Protein AF-A0A8J5SFA0-F1 (afdb_monomer_lite)

Foldseek 3Di:
DDPVVCVVVVHPPCPVVVVVVVVVVVVVCCVVVDDDDDDDDDDDDDDDDDDDDDDDPPDDDDDDDDDDDDDDPDDDDDDDDDDDDDDDDDDDDDDDDDDDDDDDDDDDDDDDDPPVVVVVVVVVVVVVVVVVVVVVVVVVVVVVVVVVVVVVVVVVVVVVVVVVVVVVVVVVVVVVVVVVVVVVVVVVVVVVVVVPDDDDD

pLDDT: mean 70.0, std 24.97, range [28.02, 98.62]

Structure (mmCIF, N/CA/C/O backbone):
data_AF-A0A8J5SFA0-F1
#
_entry.id   AF-A0A8J5SFA0-F1
#
loop_
_atom_site.group_PDB
_atom_site.id
_atom_site.type_symbol
_atom_site.label_atom_id
_atom_site.label_alt_id
_atom_site.label_comp_id
_atom_site.label_asym_id
_atom_site.label_entity_id
_atom_site.label_seq_id
_atom_site.pdbx_PDB_ins_code
_atom_site.Cartn_x
_atom_site.Cartn_y
_atom_site.Cartn_z
_atom_site.occupancy
_atom_site.B_iso_or_equiv
_atom_site.auth_seq_id
_atom_site.auth_comp_id
_atom_site.auth_asym_id
_atom_site.auth_atom_id
_atom_site.pdbx_PDB_model_num
ATOM 1 N N . MET A 1 1 ? 9.259 -17.044 -1.990 1.00 58.31 1 MET A N 1
ATOM 2 C CA . MET A 1 1 ? 8.325 -17.936 -2.710 1.00 58.31 1 MET A CA 1
ATOM 3 C C . MET A 1 1 ? 6.905 -17.774 -2.179 1.00 58.31 1 MET A C 1
ATOM 5 O O . MET A 1 1 ? 6.653 -18.088 -1.009 1.00 58.31 1 MET A O 1
ATOM 9 N N . GLY A 1 2 ? 5.998 -17.243 -2.999 1.00 69.31 2 GLY A N 1
ATOM 10 C CA . GLY A 1 2 ? 4.593 -17.010 -2.631 1.00 69.31 2 GLY A CA 1
ATOM 11 C C . GLY A 1 2 ? 3.786 -18.309 -2.492 1.00 69.31 2 GLY A C 1
ATOM 12 O O . GLY A 1 2 ? 4.210 -19.365 -2.952 1.00 69.31 2 GLY A O 1
ATOM 13 N N . ARG A 1 3 ? 2.608 -18.262 -1.851 1.00 69.06 3 ARG A N 1
ATOM 14 C CA . ARG A 1 3 ? 1.729 -19.447 -1.699 1.00 69.06 3 ARG A CA 1
ATOM 15 C C . ARG A 1 3 ? 1.261 -20.022 -3.046 1.00 69.06 3 ARG A C 1
ATOM 17 O O . ARG A 1 3 ? 1.048 -21.224 -3.141 1.00 69.06 3 ARG A O 1
ATOM 24 N N . THR A 1 4 ? 1.103 -19.176 -4.060 1.00 69.12 4 THR A N 1
ATOM 25 C CA . THR A 1 4 ? 0.682 -19.547 -5.422 1.00 69.12 4 THR A CA 1
ATOM 26 C C . THR A 1 4 ? 1.796 -20.264 -6.183 1.00 69.12 4 THR A C 1
ATOM 28 O O . THR A 1 4 ? 1.584 -21.354 -6.697 1.00 69.12 4 THR A O 1
ATOM 31 N N . GLU A 1 5 ? 3.010 -19.725 -6.123 1.00 71.62 5 GLU A N 1
ATOM 32 C CA . GLU A 1 5 ? 4.216 -20.277 -6.753 1.00 71.62 5 GLU A CA 1
ATOM 33 C C . GLU A 1 5 ? 4.587 -21.676 -6.215 1.00 71.62 5 GLU A C 1
ATOM 35 O O . GLU A 1 5 ? 5.026 -22.552 -6.954 1.00 71.62 5 GLU A O 1
ATOM 40 N N . ARG A 1 6 ? 4.333 -21.940 -4.924 1.00 71.69 6 ARG A N 1
ATOM 41 C CA . ARG A 1 6 ? 4.523 -23.277 -4.322 1.00 71.69 6 ARG A CA 1
ATOM 42 C C . ARG A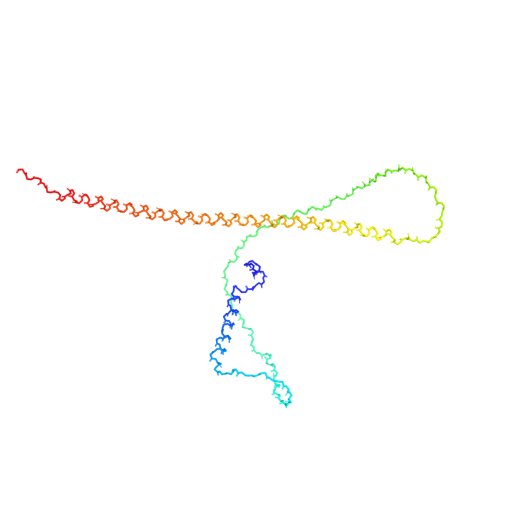 1 6 ? 3.525 -24.310 -4.841 1.00 71.69 6 ARG A C 1
ATOM 44 O O . ARG A 1 6 ? 3.859 -25.489 -4.940 1.00 71.69 6 ARG A O 1
ATOM 51 N N . LYS A 1 7 ? 2.306 -23.869 -5.167 1.00 69.88 7 LYS A N 1
ATOM 52 C CA . LYS A 1 7 ? 1.220 -24.733 -5.641 1.00 69.88 7 LYS A CA 1
ATOM 53 C C . LYS A 1 7 ? 1.458 -25.189 -7.082 1.00 69.88 7 LYS A C 1
ATOM 55 O O . LYS A 1 7 ? 1.179 -26.339 -7.392 1.00 69.88 7 LYS A O 1
ATOM 60 N N . GLU A 1 8 ? 2.052 -24.331 -7.912 1.00 73.25 8 GLU A N 1
ATOM 61 C CA . GLU A 1 8 ? 2.480 -24.658 -9.285 1.00 73.25 8 GLU A CA 1
ATOM 62 C C . GLU A 1 8 ? 3.640 -25.660 -9.332 1.00 73.25 8 GLU A C 1
ATOM 64 O O . GLU A 1 8 ? 3.791 -26.398 -10.299 1.00 73.25 8 GLU A O 1
ATOM 69 N N . ARG A 1 9 ? 4.445 -25.719 -8.267 1.00 75.31 9 ARG A N 1
ATOM 70 C CA . ARG A 1 9 ? 5.548 -26.679 -8.117 1.00 75.31 9 ARG A CA 1
ATOM 71 C C . ARG A 1 9 ? 5.165 -27.926 -7.309 1.00 75.31 9 ARG A C 1
ATOM 73 O O . ARG A 1 9 ? 6.046 -28.719 -6.997 1.00 75.31 9 ARG A O 1
ATOM 80 N N . CYS A 1 10 ? 3.886 -28.088 -6.948 1.00 63.97 10 CYS A N 1
ATOM 81 C CA . CYS A 1 10 ? 3.378 -29.179 -6.102 1.00 63.97 10 CYS A CA 1
ATOM 82 C C . CYS A 1 10 ? 4.167 -29.373 -4.791 1.00 63.97 10 CYS A C 1
ATOM 84 O O . CYS A 1 10 ? 4.265 -30.486 -4.279 1.00 63.97 10 CYS A O 1
ATOM 86 N N . LEU A 1 11 ? 4.741 -28.300 -4.240 1.00 73.12 11 LEU A N 1
ATOM 87 C CA . LEU A 1 11 ? 5.596 -28.397 -3.061 1.00 73.12 11 LEU A CA 1
ATOM 88 C C . LEU A 1 11 ? 4.737 -28.493 -1.789 1.00 73.12 11 LEU A C 1
ATOM 90 O O . LEU A 1 11 ? 3.824 -27.674 -1.610 1.00 73.12 11 LEU A O 1
ATOM 94 N N . PRO A 1 12 ? 5.021 -29.447 -0.883 1.00 71.44 12 PRO A N 1
ATOM 95 C CA . PRO A 1 12 ? 4.296 -29.566 0.373 1.00 71.44 12 PRO A CA 1
ATOM 96 C C . PRO A 1 12 ? 4.444 -28.282 1.196 1.00 71.44 12 PRO A C 1
ATOM 98 O O . PRO A 1 12 ? 5.519 -27.688 1.300 1.00 71.44 12 PRO A O 1
ATOM 101 N N . ALA A 1 13 ? 3.336 -27.836 1.797 1.00 65.88 13 ALA A N 1
ATOM 102 C CA . ALA A 1 13 ? 3.240 -26.542 2.479 1.00 65.88 13 ALA A CA 1
ATOM 103 C C . ALA A 1 13 ? 4.199 -26.384 3.679 1.00 65.88 13 ALA A C 1
ATOM 105 O O . ALA A 1 13 ? 4.382 -25.265 4.162 1.00 65.88 13 ALA A O 1
ATOM 106 N N . ASN A 1 14 ? 4.817 -27.481 4.129 1.00 79.25 14 ASN A N 1
ATOM 107 C CA . ASN A 1 14 ? 5.617 -27.579 5.345 1.00 79.25 14 ASN A CA 1
ATOM 108 C C . ASN A 1 14 ? 7.106 -27.877 5.116 1.00 79.25 14 ASN A C 1
ATOM 110 O O . ASN A 1 14 ? 7.815 -28.036 6.102 1.00 79.25 14 ASN A O 1
ATOM 114 N N . LEU A 1 15 ? 7.609 -27.866 3.875 1.00 81.75 15 LEU A N 1
ATOM 115 C CA . LEU A 1 15 ? 9.007 -28.231 3.591 1.00 81.75 15 LEU A CA 1
ATOM 116 C C . LEU A 1 15 ? 10.023 -27.448 4.444 1.00 81.75 15 LEU A C 1
ATOM 118 O O . LEU A 1 15 ? 10.961 -28.015 4.983 1.00 81.75 15 LEU A O 1
ATOM 122 N N . LEU A 1 16 ? 9.810 -26.141 4.627 1.00 80.56 16 LEU A N 1
ATOM 123 C CA . LEU A 1 16 ? 10.698 -25.312 5.449 1.00 80.56 16 LEU A CA 1
ATOM 124 C C . LEU A 1 16 ? 10.682 -25.726 6.932 1.00 80.56 16 LEU A C 1
ATOM 126 O O . LEU A 1 16 ? 11.718 -25.686 7.585 1.00 80.56 16 LEU A O 1
ATOM 130 N N . ARG A 1 17 ? 9.518 -26.132 7.453 1.00 83.44 17 ARG A N 1
ATOM 131 C CA . ARG A 1 17 ? 9.361 -26.608 8.834 1.00 83.44 17 ARG A CA 1
ATOM 132 C C . ARG A 1 17 ? 10.059 -27.955 9.023 1.00 83.44 17 ARG A C 1
ATOM 134 O O . ARG A 1 17 ? 10.809 -28.104 9.975 1.00 83.44 17 ARG A O 1
ATOM 141 N N . GLU A 1 18 ? 9.864 -28.873 8.081 1.00 86.25 18 GLU A N 1
ATOM 142 C CA . GLU A 1 18 ? 10.485 -30.205 8.083 1.00 86.25 18 GLU A CA 1
ATOM 143 C C . GLU A 1 18 ? 12.018 -30.124 8.004 1.00 86.25 18 GLU A C 1
ATOM 145 O O . GLU A 1 18 ? 12.711 -30.833 8.726 1.00 86.25 18 GLU A O 1
ATOM 150 N N . ILE A 1 19 ? 12.562 -29.209 7.190 1.00 88.81 19 ILE A N 1
ATOM 151 C CA . ILE A 1 19 ? 14.014 -28.981 7.110 1.00 88.81 19 ILE A CA 1
ATOM 152 C C . ILE A 1 19 ? 14.565 -28.470 8.446 1.00 88.81 19 ILE A C 1
ATOM 154 O O . ILE A 1 19 ? 15.602 -28.949 8.900 1.00 88.81 19 ILE A O 1
ATOM 158 N N . TYR A 1 20 ? 13.889 -27.511 9.087 1.00 90.75 20 TYR A N 1
ATOM 159 C CA . TYR A 1 20 ? 14.318 -27.004 10.394 1.00 90.75 20 TYR A CA 1
ATOM 160 C C . TYR A 1 20 ? 14.299 -28.095 11.467 1.00 90.75 20 TYR A C 1
ATOM 162 O O . TYR A 1 20 ? 15.262 -28.198 12.218 1.00 90.75 20 TYR A O 1
ATOM 170 N N . GLU A 1 21 ? 13.251 -28.920 11.492 1.00 93.94 21 GLU A N 1
ATOM 171 C CA . GLU A 1 21 ? 13.089 -30.032 12.434 1.00 93.94 21 GLU A CA 1
ATOM 172 C C . GLU A 1 21 ? 14.184 -31.099 12.253 1.00 93.94 21 GLU A C 1
ATOM 174 O O . GLU A 1 21 ? 14.835 -31.501 13.219 1.00 93.94 21 GLU A O 1
ATOM 179 N N . ALA A 1 22 ? 14.488 -31.468 11.005 1.00 91.25 22 ALA A N 1
ATOM 180 C CA . ALA A 1 22 ? 15.571 -32.398 10.693 1.00 91.25 22 ALA A CA 1
ATOM 181 C C . ALA A 1 22 ? 16.955 -31.838 11.072 1.00 91.25 22 ALA A C 1
ATOM 183 O O . ALA A 1 22 ? 17.799 -32.556 11.611 1.00 91.25 22 ALA A O 1
ATOM 184 N N . MET A 1 23 ? 17.207 -30.548 10.819 1.00 92.62 23 MET A N 1
ATOM 185 C CA . MET A 1 23 ? 18.463 -29.907 11.222 1.00 92.62 23 MET A CA 1
ATOM 186 C C . MET A 1 23 ? 18.597 -29.813 12.745 1.00 92.62 23 MET A C 1
ATOM 188 O O . MET A 1 23 ? 19.689 -30.060 13.260 1.00 92.62 23 MET A O 1
ATOM 192 N N . SER A 1 24 ? 17.517 -29.495 13.472 1.00 90.81 24 SER A N 1
ATOM 193 C CA . SER A 1 24 ? 17.535 -29.495 14.940 1.00 90.81 24 SER A CA 1
ATOM 194 C C . SER A 1 24 ? 17.808 -30.884 15.494 1.00 90.81 24 SER A C 1
ATOM 196 O O . SER A 1 24 ? 18.649 -31.013 16.374 1.00 90.81 24 SER A O 1
ATOM 198 N N . GLU A 1 25 ? 17.213 -31.930 14.917 1.00 92.38 25 GLU A N 1
ATOM 199 C CA . GLU A 1 25 ? 17.453 -33.305 15.354 1.00 92.38 25 GLU A CA 1
ATOM 200 C C . GLU A 1 25 ? 18.923 -33.716 15.165 1.00 92.38 25 GLU A C 1
ATOM 202 O O . GLU A 1 25 ? 19.505 -34.369 16.028 1.00 92.38 25 GLU A O 1
ATOM 207 N N . VAL A 1 26 ? 19.573 -33.304 14.069 1.00 91.00 26 VAL A N 1
ATOM 208 C CA . VAL A 1 26 ? 21.007 -33.568 13.839 1.00 91.00 26 VAL A CA 1
ATOM 209 C C . VAL A 1 26 ? 21.884 -32.828 14.849 1.00 91.00 26 VAL A C 1
ATOM 211 O O . VAL A 1 26 ? 22.858 -33.398 15.349 1.00 91.00 26 VAL A O 1
ATOM 214 N N . VAL A 1 27 ? 21.561 -31.571 15.153 1.00 91.50 27 VAL A N 1
ATOM 215 C CA . VAL A 1 27 ? 22.293 -30.764 16.139 1.00 91.50 27 VAL A CA 1
ATOM 216 C C . VAL A 1 27 ? 22.109 -31.332 17.545 1.00 91.50 27 VAL A C 1
ATOM 218 O O . VAL A 1 27 ? 23.095 -31.534 18.249 1.00 91.50 27 VAL A O 1
ATOM 221 N N . GLU A 1 28 ? 20.883 -31.673 17.930 1.00 88.19 28 GLU A N 1
ATOM 222 C CA . GLU A 1 28 ? 20.568 -32.299 19.216 1.00 88.19 28 GLU A CA 1
ATOM 223 C C . GLU A 1 28 ? 21.218 -33.674 19.337 1.00 88.19 28 GLU A C 1
ATOM 225 O O . GLU A 1 28 ? 21.843 -33.967 20.351 1.00 88.19 28 GLU A O 1
ATOM 230 N N . ARG A 1 29 ? 21.204 -34.491 18.279 1.00 85.38 29 ARG A N 1
ATOM 231 C CA . ARG A 1 29 ? 21.916 -35.774 18.244 1.00 85.38 29 ARG A CA 1
ATOM 232 C C . ARG A 1 29 ? 23.424 -35.584 18.393 1.00 85.38 29 ARG A C 1
ATOM 234 O O . ARG A 1 29 ? 24.048 -36.364 19.103 1.00 85.38 29 ARG A O 1
ATOM 241 N N . ARG A 1 30 ? 24.024 -34.549 17.791 1.00 78.12 30 ARG A N 1
ATOM 242 C CA . ARG A 1 30 ? 25.449 -34.215 17.993 1.00 78.12 30 ARG A CA 1
ATOM 243 C C . ARG A 1 30 ? 25.743 -33.748 19.418 1.00 78.12 30 ARG A C 1
ATOM 245 O O . ARG A 1 30 ? 26.784 -34.109 19.955 1.00 78.12 30 ARG A O 1
ATOM 252 N N . MET A 1 31 ? 24.849 -32.968 20.022 1.00 68.94 31 MET A N 1
ATOM 253 C CA . MET A 1 31 ? 25.018 -32.439 21.381 1.00 68.94 31 MET A CA 1
ATOM 254 C C . MET A 1 31 ? 24.752 -33.501 22.458 1.00 68.94 31 MET A C 1
ATOM 256 O O . MET A 1 31 ? 25.457 -33.539 23.462 1.00 68.94 31 MET A O 1
ATOM 260 N N . SER A 1 32 ? 23.797 -34.406 22.239 1.00 66.31 32 SER A N 1
ATOM 261 C CA . SER A 1 32 ? 23.492 -35.525 23.138 1.00 66.31 32 SER A CA 1
ATOM 262 C C . SER A 1 32 ? 24.415 -36.734 22.943 1.00 66.31 32 SER A C 1
ATOM 264 O O . SER A 1 32 ? 24.587 -37.505 23.881 1.00 66.31 32 SER A O 1
ATOM 266 N N . SER A 1 33 ? 25.037 -36.906 21.769 1.00 61.22 33 SER A N 1
ATOM 267 C CA . SER A 1 33 ? 25.963 -38.016 21.469 1.00 61.22 33 SER A CA 1
ATOM 268 C C . SER A 1 33 ? 27.451 -37.636 21.566 1.00 61.22 33 SER A C 1
ATOM 270 O O . SER A 1 33 ? 28.302 -38.440 21.188 1.00 61.22 33 SER A O 1
ATOM 272 N N . GLY A 1 34 ? 27.788 -36.428 22.027 1.00 51.31 34 GLY A N 1
ATOM 273 C CA . GLY A 1 34 ? 29.124 -35.846 21.862 1.00 51.31 34 GLY A CA 1
ATOM 274 C C . GLY A 1 34 ? 29.725 -35.255 23.130 1.00 51.31 34 GLY A C 1
ATOM 275 O O . GLY A 1 34 ? 30.171 -34.111 23.126 1.00 51.31 34 GLY A O 1
ATOM 276 N N . GLY A 1 35 ? 29.772 -36.029 24.213 1.00 51.59 35 GLY A N 1
ATOM 277 C CA . GLY A 1 35 ? 30.758 -35.787 25.260 1.00 51.59 35 GLY A CA 1
ATOM 278 C C . GLY A 1 35 ? 32.149 -36.193 24.764 1.00 51.59 35 GLY A C 1
ATOM 279 O O . GLY A 1 35 ? 32.453 -37.380 24.731 1.00 51.59 35 GLY A O 1
ATOM 280 N N . GLY A 1 36 ? 32.989 -35.212 24.420 1.00 43.78 36 GLY A N 1
ATOM 281 C CA . GLY A 1 36 ? 34.447 -35.376 24.367 1.00 43.78 36 GLY A CA 1
ATOM 282 C C . GLY A 1 36 ? 35.123 -34.973 23.055 1.00 43.78 36 GLY A C 1
ATOM 283 O O . GLY A 1 36 ? 34.903 -35.590 22.019 1.00 43.78 36 GLY A O 1
ATOM 284 N N . GLY A 1 37 ? 36.034 -33.999 23.149 1.00 38.25 37 GLY A N 1
ATOM 285 C CA . GLY A 1 37 ? 37.181 -33.900 22.242 1.00 38.25 37 GLY A CA 1
ATOM 286 C C . GLY A 1 37 ? 37.328 -32.587 21.481 1.00 38.25 37 GLY A C 1
ATOM 287 O O . GLY A 1 37 ? 37.069 -32.526 20.286 1.00 38.25 37 GLY A O 1
ATOM 288 N N . ALA A 1 38 ? 37.831 -31.552 22.158 1.00 46.88 38 ALA A N 1
ATOM 289 C CA . ALA A 1 38 ? 38.762 -30.629 21.512 1.00 46.88 38 ALA A CA 1
ATOM 290 C C . ALA A 1 38 ? 40.079 -31.376 21.202 1.00 46.88 38 ALA A C 1
ATOM 292 O O . ALA A 1 38 ? 40.375 -32.332 21.912 1.00 46.88 38 ALA A O 1
ATOM 293 N N . VAL A 1 39 ? 40.861 -30.860 20.238 1.00 41.50 39 VAL A N 1
ATOM 294 C CA . VAL A 1 39 ? 42.130 -31.350 19.627 1.00 41.50 39 VAL A CA 1
ATOM 295 C C . VAL A 1 39 ? 41.915 -32.215 18.366 1.00 41.50 39 VAL A C 1
ATOM 297 O O . VAL A 1 39 ? 41.054 -33.076 18.372 1.00 41.50 39 VAL A O 1
ATOM 300 N N . PHE A 1 40 ? 42.596 -32.067 17.222 1.00 32.19 40 PHE A N 1
ATOM 301 C CA . PHE A 1 40 ? 43.905 -31.487 16.908 1.00 32.19 40 PHE A CA 1
ATOM 302 C C . PHE A 1 40 ? 44.006 -31.253 15.375 1.00 32.19 40 PHE A C 1
ATOM 304 O O . PHE A 1 40 ? 43.422 -31.995 14.587 1.00 32.19 40 PHE A O 1
ATOM 311 N N . PHE A 1 41 ? 44.751 -30.227 14.964 1.00 40.59 41 PHE A N 1
ATOM 312 C CA . PHE A 1 41 ? 45.301 -30.042 13.613 1.00 40.59 41 PHE A CA 1
ATOM 313 C C . PHE A 1 41 ? 46.471 -31.029 13.450 1.00 40.59 41 PHE A C 1
ATOM 315 O O . PHE A 1 41 ? 47.374 -30.916 14.262 1.00 40.59 41 PHE A O 1
ATOM 322 N N . GLU A 1 42 ? 46.520 -31.923 12.452 1.00 28.02 42 GLU A N 1
ATOM 323 C CA . GLU A 1 42 ? 47.785 -32.310 11.783 1.00 28.02 42 GLU A CA 1
ATOM 324 C C . GLU A 1 42 ? 47.569 -33.204 10.550 1.00 28.02 42 GLU A C 1
ATOM 326 O O . GLU A 1 42 ? 46.575 -33.918 10.430 1.00 28.02 42 GLU A O 1
ATOM 331 N N . ALA A 1 43 ? 48.513 -33.110 9.617 1.00 40.94 43 ALA A N 1
ATOM 332 C CA . ALA A 1 43 ? 48.533 -33.723 8.299 1.00 40.94 43 ALA A CA 1
ATOM 333 C C . ALA A 1 43 ? 49.257 -35.090 8.256 1.00 40.94 43 ALA A C 1
ATOM 335 O O . ALA A 1 43 ? 50.041 -35.422 9.137 1.00 40.94 43 ALA A O 1
ATOM 336 N N . SER A 1 44 ? 49.071 -35.772 7.116 1.00 40.97 44 SER A N 1
ATOM 337 C CA . SER A 1 44 ? 49.953 -36.771 6.473 1.00 40.97 44 SER A CA 1
ATOM 338 C C . SER A 1 44 ? 49.760 -38.280 6.737 1.00 40.97 44 SER A C 1
ATOM 340 O O . SER A 1 44 ? 50.106 -38.828 7.773 1.00 40.97 44 SER A O 1
ATOM 342 N N . SER A 1 45 ? 49.316 -38.937 5.652 1.00 42.50 45 SER A N 1
ATOM 343 C CA . SER A 1 45 ? 49.758 -40.217 5.056 1.00 42.50 45 SER A CA 1
ATOM 344 C C . SER A 1 45 ? 49.898 -41.491 5.906 1.00 42.50 45 SER A C 1
ATOM 346 O O . SER A 1 45 ? 50.881 -41.662 6.620 1.00 42.50 45 SER A O 1
ATOM 348 N N . SER A 1 46 ? 49.080 -42.505 5.602 1.00 38.66 46 SER A N 1
ATOM 349 C CA . SER A 1 46 ? 49.471 -43.740 4.875 1.00 38.66 46 SER A CA 1
ATOM 350 C C . SER A 1 46 ? 48.353 -44.784 4.969 1.00 38.66 46 SER A C 1
ATOM 352 O O . SER A 1 46 ? 47.605 -44.811 5.939 1.00 38.66 46 SER A O 1
ATOM 354 N N . GLY A 1 47 ? 48.191 -45.572 3.904 1.00 38.72 47 GLY A N 1
ATOM 355 C CA . GLY A 1 47 ? 46.987 -46.360 3.630 1.00 38.72 47 GLY A CA 1
ATOM 356 C C . GLY A 1 47 ? 46.781 -47.610 4.482 1.00 38.72 47 GLY A C 1
ATOM 357 O O . GLY A 1 47 ? 47.623 -47.970 5.293 1.00 38.72 47 GLY A O 1
ATOM 358 N N . LEU A 1 48 ? 45.652 -48.279 4.236 1.00 35.06 48 LEU A N 1
ATOM 359 C CA . LEU A 1 48 ? 45.542 -49.697 3.885 1.00 35.06 48 LEU A CA 1
ATOM 360 C C . LEU A 1 48 ? 44.068 -50.026 3.578 1.00 35.06 48 LEU A C 1
ATOM 362 O O . LEU A 1 48 ? 43.151 -49.457 4.156 1.00 35.06 48 LEU A O 1
ATOM 366 N N . ALA A 1 49 ? 43.932 -50.901 2.587 1.00 39.19 49 ALA A N 1
ATOM 367 C CA . ALA A 1 49 ? 42.818 -51.727 2.137 1.00 39.19 49 ALA A CA 1
ATOM 368 C C . ALA A 1 49 ? 41.492 -51.813 2.934 1.00 39.19 49 ALA A C 1
ATOM 370 O O . ALA A 1 49 ? 41.463 -51.830 4.158 1.00 39.19 49 ALA A O 1
ATOM 371 N N . ASP A 1 50 ? 40.455 -52.113 2.138 1.00 35.69 50 ASP A N 1
ATOM 372 C CA . ASP A 1 50 ? 39.426 -53.149 2.369 1.00 35.69 50 ASP A CA 1
ATOM 373 C C . ASP A 1 50 ? 37.971 -52.660 2.593 1.00 35.69 50 ASP A C 1
ATOM 375 O O . ASP A 1 50 ? 37.609 -52.219 3.674 1.00 35.69 50 ASP A O 1
ATOM 379 N N . VAL A 1 51 ? 37.180 -52.706 1.496 1.00 46.06 51 VAL A N 1
ATOM 380 C CA . VAL A 1 51 ? 35.874 -53.412 1.302 1.00 46.06 51 VAL A CA 1
ATOM 381 C C . VAL A 1 51 ? 34.750 -53.157 2.356 1.00 46.06 51 VAL A C 1
ATOM 383 O O . VAL A 1 51 ? 35.024 -53.190 3.547 1.00 46.06 51 VAL A O 1
ATOM 386 N N . PRO A 1 52 ? 33.449 -52.967 1.982 1.00 51.69 52 PRO A N 1
ATOM 387 C CA . PRO A 1 52 ? 32.757 -53.821 1.020 1.00 51.69 52 PRO A CA 1
ATOM 388 C C . PRO A 1 52 ? 31.836 -53.196 -0.033 1.00 51.69 52 PRO A C 1
ATOM 390 O O . PRO A 1 52 ? 31.009 -52.317 0.182 1.00 51.69 52 PRO A O 1
ATOM 393 N N . MET A 1 53 ? 31.924 -53.873 -1.172 1.00 51.69 53 MET A N 1
ATOM 394 C CA . MET A 1 53 ? 30.867 -54.262 -2.090 1.00 51.69 53 MET A CA 1
ATOM 395 C C . MET A 1 53 ? 29.618 -54.782 -1.347 1.00 51.69 53 MET A C 1
ATOM 397 O O . MET A 1 53 ? 29.658 -55.856 -0.754 1.00 51.69 53 MET A O 1
ATOM 401 N N . GLN A 1 54 ? 28.477 -54.102 -1.458 1.00 48.31 54 GLN A N 1
ATOM 402 C CA . GLN A 1 54 ? 27.234 -54.836 -1.678 1.00 48.31 54 GLN A CA 1
ATOM 403 C C . GLN A 1 54 ? 26.200 -54.006 -2.430 1.00 48.31 54 GLN A C 1
ATOM 405 O O . GLN A 1 54 ? 25.929 -52.847 -2.130 1.00 48.31 54 GLN A O 1
ATOM 410 N N . ALA A 1 55 ? 25.698 -54.650 -3.475 1.00 41.84 55 ALA A N 1
ATOM 411 C CA . ALA A 1 55 ? 24.824 -54.121 -4.489 1.00 41.84 55 ALA A CA 1
ATOM 412 C C . ALA A 1 55 ? 23.384 -53.932 -3.993 1.00 41.84 55 ALA A C 1
ATOM 414 O O . ALA A 1 55 ? 22.928 -54.543 -3.031 1.00 41.84 55 ALA A O 1
ATOM 415 N N . SER A 1 56 ? 22.681 -53.087 -4.741 1.00 48.25 56 SER A N 1
ATOM 416 C CA . SER A 1 56 ? 21.245 -52.827 -4.686 1.00 48.25 56 SER A CA 1
ATOM 417 C C . SER A 1 56 ? 20.373 -54.078 -4.524 1.00 48.25 56 SER A C 1
ATOM 419 O O . SER A 1 56 ? 20.487 -54.998 -5.334 1.00 48.25 56 SER A O 1
ATOM 421 N N . PRO A 1 57 ? 19.355 -54.033 -3.648 1.00 47.34 57 PRO A N 1
ATOM 422 C CA . PRO A 1 57 ? 18.101 -54.729 -3.860 1.00 47.34 57 PRO A CA 1
ATOM 423 C C . PRO A 1 57 ? 17.130 -53.764 -4.553 1.00 47.34 57 PRO A C 1
ATOM 425 O O . PRO A 1 57 ? 16.240 -53.175 -3.942 1.00 47.34 57 PRO A O 1
ATOM 428 N N . LEU A 1 58 ? 17.306 -53.580 -5.861 1.00 47.41 58 LEU A N 1
ATOM 429 C CA . LEU A 1 58 ? 16.172 -53.210 -6.699 1.00 47.41 58 LEU A CA 1
ATOM 430 C C . LEU A 1 58 ? 15.306 -54.475 -6.775 1.00 47.41 58 LEU A C 1
ATOM 432 O O . LEU A 1 58 ? 15.832 -55.537 -7.10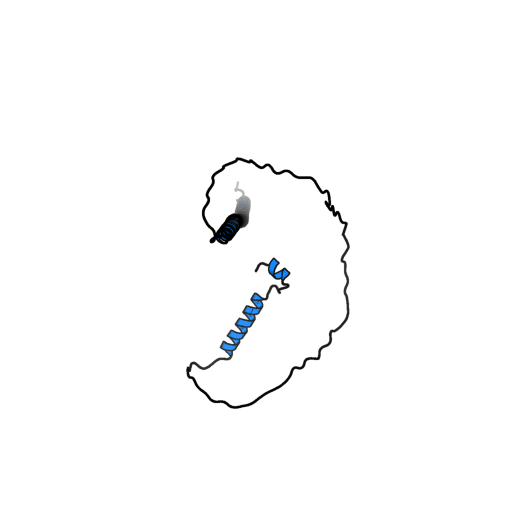2 1.00 47.41 58 LEU A O 1
ATOM 436 N N . SER A 1 59 ? 14.006 -54.341 -6.501 1.00 48.81 59 SER A N 1
ATOM 437 C CA . SER A 1 59 ? 12.949 -55.374 -6.557 1.00 48.81 59 SER A CA 1
ATOM 438 C C . SER A 1 59 ? 12.545 -55.945 -5.199 1.00 48.81 59 SER A C 1
ATOM 440 O O . SER A 1 59 ? 13.074 -56.960 -4.761 1.00 48.81 59 SER A O 1
ATOM 442 N N . GLN A 1 60 ? 11.543 -55.322 -4.573 1.00 49.69 60 GLN A N 1
ATOM 443 C CA . GLN A 1 60 ? 10.326 -55.993 -4.089 1.00 49.69 60 GLN A CA 1
ATOM 444 C C . GLN A 1 60 ? 9.507 -55.014 -3.245 1.00 49.69 60 GLN A C 1
ATOM 446 O O . GLN A 1 60 ? 9.813 -54.799 -2.082 1.00 49.69 60 GLN A O 1
ATOM 451 N N . LEU A 1 61 ? 8.473 -54.424 -3.847 1.00 37.69 61 LEU A N 1
ATOM 452 C CA . LEU A 1 61 ? 7.132 -54.302 -3.263 1.00 37.69 61 LEU A CA 1
ATOM 453 C C . LEU A 1 61 ? 6.181 -53.810 -4.366 1.00 37.69 61 LEU A C 1
ATOM 455 O O . LEU A 1 61 ? 6.321 -52.718 -4.912 1.00 37.69 61 LEU A O 1
ATOM 459 N N . GLN A 1 62 ? 5.269 -54.704 -4.744 1.00 36.53 62 GLN A N 1
ATOM 460 C CA . GLN A 1 62 ? 4.244 -54.545 -5.774 1.00 36.53 62 GLN A CA 1
ATOM 461 C C . GLN A 1 62 ? 3.280 -53.373 -5.493 1.00 36.53 62 GLN A C 1
ATOM 463 O O . GLN A 1 62 ? 2.981 -53.092 -4.331 1.00 36.53 62 GLN A O 1
ATOM 468 N N . PRO A 1 63 ? 2.691 -52.760 -6.539 1.00 42.16 63 PRO A N 1
ATOM 469 C CA . PRO A 1 63 ? 1.548 -51.865 -6.393 1.00 42.16 63 PRO A CA 1
ATOM 470 C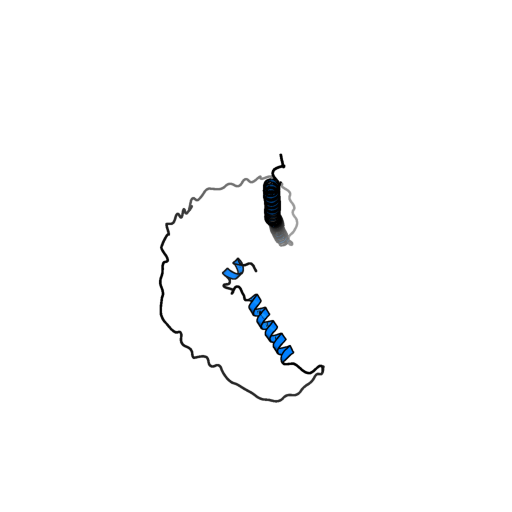 C . PRO A 1 63 ? 0.295 -52.664 -6.000 1.00 42.16 63 PRO A C 1
ATOM 472 O O . PRO A 1 63 ? -0.085 -53.618 -6.679 1.00 42.16 63 PRO A O 1
ATOM 475 N N . ARG A 1 64 ? -0.361 -52.269 -4.903 1.00 40.81 64 ARG A N 1
ATOM 476 C CA . ARG A 1 64 ? -1.671 -52.800 -4.500 1.00 40.81 64 ARG A CA 1
ATOM 477 C C . ARG A 1 64 ? -2.780 -52.133 -5.338 1.00 40.81 64 ARG A C 1
ATOM 479 O O . ARG A 1 64 ? -2.869 -50.907 -5.301 1.00 40.81 64 ARG A O 1
ATOM 486 N N . PRO A 1 65 ? -3.621 -52.890 -6.067 1.00 42.62 65 PRO A N 1
ATOM 487 C CA . PRO A 1 65 ? -4.768 -52.348 -6.800 1.00 42.62 65 PRO A CA 1
ATOM 488 C C . PRO A 1 65 ? -6.055 -52.303 -5.948 1.00 42.62 65 PRO A C 1
ATOM 490 O O . PRO A 1 65 ? -6.199 -53.132 -5.049 1.00 42.62 65 PRO A O 1
ATOM 493 N N . LEU A 1 66 ? -6.995 -51.422 -6.352 1.00 38.12 66 LEU A N 1
ATOM 494 C CA . LEU A 1 66 ? -8.453 -51.427 -6.067 1.00 38.12 66 LEU A CA 1
ATOM 495 C C . LEU A 1 66 ? -8.855 -50.951 -4.639 1.00 38.12 66 LEU A C 1
ATOM 497 O O . LEU A 1 66 ? -8.298 -51.420 -3.657 1.00 38.12 66 LEU A O 1
ATOM 501 N N . GLU A 1 67 ? -9.758 -49.983 -4.410 1.00 43.56 67 GLU A N 1
ATOM 502 C CA . GLU A 1 67 ? -11.061 -49.703 -5.047 1.00 43.56 67 GLU A CA 1
ATOM 503 C C . GLU A 1 67 ? -11.615 -48.282 -4.730 1.00 43.56 67 GLU A C 1
ATOM 505 O O . GLU A 1 67 ? -11.036 -47.563 -3.910 1.00 43.56 67 GLU A O 1
ATOM 510 N N . PRO A 1 68 ? -12.692 -47.860 -5.430 1.00 49.66 68 PRO A N 1
ATOM 511 C CA . PRO A 1 68 ? -13.149 -46.485 -5.594 1.00 49.66 68 PRO A CA 1
ATOM 512 C C . PRO A 1 68 ? -14.221 -46.096 -4.569 1.00 49.66 68 PRO A C 1
ATOM 514 O O . PRO A 1 68 ? -15.031 -46.919 -4.165 1.00 49.66 68 PRO A O 1
ATOM 517 N N . GLU A 1 69 ? -14.305 -44.810 -4.237 1.00 36.22 69 GLU A N 1
ATOM 518 C CA . GLU A 1 69 ? -15.547 -44.238 -3.716 1.00 36.22 69 GLU A CA 1
ATOM 519 C C . GLU A 1 69 ? -15.856 -42.967 -4.497 1.00 36.22 69 GLU A C 1
ATOM 521 O O . GLU A 1 69 ? -15.123 -41.973 -4.499 1.00 36.22 69 GLU A O 1
ATOM 526 N N . ALA A 1 70 ? -16.933 -43.086 -5.259 1.00 42.12 70 ALA A N 1
ATOM 527 C CA . ALA A 1 70 ? -17.516 -42.056 -6.077 1.00 42.12 70 ALA A CA 1
ATOM 528 C C . ALA A 1 70 ? -18.378 -41.153 -5.200 1.00 42.12 70 ALA A C 1
ATOM 530 O O . ALA A 1 70 ? -19.267 -41.641 -4.515 1.00 42.12 70 ALA A O 1
ATOM 531 N N . THR A 1 71 ? -18.242 -39.833 -5.330 1.00 35.88 71 THR A N 1
ATOM 532 C CA . THR A 1 71 ? -19.444 -38.992 -5.410 1.00 35.88 71 THR A CA 1
ATOM 533 C C . THR A 1 71 ? -19.154 -37.628 -6.039 1.00 35.88 71 THR A C 1
ATOM 535 O O . THR A 1 71 ? -18.484 -36.770 -5.477 1.00 35.88 71 THR A O 1
ATOM 538 N N . ASN A 1 72 ? -19.765 -37.446 -7.211 1.00 34.69 72 ASN A N 1
ATOM 539 C CA . ASN A 1 72 ? -20.314 -36.200 -7.743 1.00 34.69 72 ASN A CA 1
ATOM 540 C C . ASN A 1 72 ? -19.363 -35.073 -8.166 1.00 34.69 72 ASN A C 1
ATOM 542 O O . ASN A 1 72 ? -19.315 -33.995 -7.578 1.00 34.69 72 ASN A O 1
ATOM 546 N N . CYS A 1 73 ? -18.790 -35.251 -9.358 1.00 29.73 73 CYS A N 1
ATOM 547 C CA . CYS A 1 73 ? -18.638 -34.150 -10.306 1.00 29.73 73 CYS A CA 1
ATOM 548 C C . CYS A 1 73 ? -19.927 -34.016 -11.139 1.00 29.73 73 CYS A C 1
ATOM 550 O O . CYS A 1 73 ? -20.076 -34.688 -12.157 1.00 29.73 73 CYS A O 1
ATOM 552 N N . SER A 1 74 ? -20.852 -33.139 -10.733 1.00 33.66 74 SER A N 1
ATOM 553 C CA . SER A 1 74 ? -21.934 -32.691 -11.623 1.00 33.66 74 SER A CA 1
ATOM 554 C C . SER A 1 74 ? -21.477 -31.500 -12.462 1.00 33.66 74 SER A C 1
ATOM 556 O O . SER A 1 74 ? -21.326 -30.384 -11.975 1.00 33.66 74 SER A O 1
ATOM 558 N N . SER A 1 75 ? -21.219 -31.816 -13.730 1.00 41.09 75 SER A N 1
ATOM 559 C CA . SER A 1 75 ? -21.603 -31.107 -14.959 1.00 41.09 75 SER A CA 1
ATOM 560 C C . SER A 1 75 ? -22.020 -29.629 -14.887 1.00 41.09 75 SER A C 1
ATOM 562 O O . SER A 1 75 ? -23.019 -29.275 -14.264 1.00 41.09 75 SER A O 1
ATOM 564 N N . GLY A 1 76 ? -21.370 -28.811 -15.719 1.00 30.77 76 GLY A N 1
ATOM 565 C CA . GLY A 1 76 ? -21.872 -27.489 -16.097 1.00 30.77 76 GLY A CA 1
ATOM 566 C C . GLY A 1 76 ? -20.958 -26.735 -17.060 1.00 30.77 76 GLY A C 1
ATOM 567 O O . GLY A 1 76 ? -20.490 -25.651 -16.735 1.00 30.77 76 GLY A O 1
ATOM 568 N N . SER A 1 77 ? -20.677 -27.309 -18.233 1.00 40.12 77 SER A N 1
ATOM 569 C CA . SER A 1 77 ? -20.149 -26.556 -19.379 1.00 40.12 77 SER A CA 1
ATOM 570 C C . SER A 1 77 ? -21.329 -26.001 -20.183 1.00 40.12 77 SER A C 1
ATOM 572 O O . SER A 1 77 ? -22.309 -26.725 -20.370 1.00 40.12 77 SER A O 1
ATOM 574 N N . PRO A 1 78 ? -21.232 -24.762 -20.692 1.00 52.31 78 PRO A N 1
ATOM 575 C CA . PRO A 1 78 ? -21.479 -24.618 -22.119 1.00 52.31 78 PRO A CA 1
ATOM 576 C C . PRO A 1 78 ? -20.430 -23.752 -22.837 1.00 52.31 78 PRO A C 1
ATOM 578 O O . PRO A 1 78 ? -20.085 -22.642 -22.445 1.00 52.31 78 PRO A O 1
ATOM 581 N N . GLU A 1 79 ? -19.951 -24.328 -23.937 1.00 35.34 79 GLU A N 1
ATOM 582 C CA . GLU A 1 79 ? -19.872 -23.724 -25.269 1.00 35.34 79 GLU A CA 1
ATOM 583 C C . GLU A 1 79 ? -19.154 -22.377 -25.474 1.00 35.34 79 GLU A C 1
ATOM 585 O O . GLU A 1 79 ? -19.695 -21.281 -25.383 1.00 35.34 79 GLU A O 1
ATOM 590 N N . ARG A 1 80 ? -17.931 -22.515 -25.997 1.00 42.25 80 ARG A N 1
ATOM 591 C CA . ARG A 1 80 ? -17.541 -22.069 -27.350 1.00 42.25 80 ARG A CA 1
ATOM 592 C C . ARG A 1 80 ? -18.306 -20.850 -27.901 1.00 42.25 80 ARG A C 1
ATOM 594 O O . ARG A 1 80 ? -19.299 -20.991 -28.606 1.00 42.25 80 ARG A O 1
ATOM 601 N N . LYS A 1 81 ? -17.658 -19.686 -27.853 1.00 42.75 81 LYS A N 1
ATOM 602 C CA . LYS A 1 81 ? -17.678 -18.734 -28.976 1.00 42.75 81 LYS A CA 1
ATOM 603 C C . LYS A 1 81 ? -16.262 -18.278 -29.302 1.00 42.75 81 LYS A C 1
ATOM 605 O O . LYS A 1 81 ? -15.774 -17.245 -28.864 1.00 42.75 81 LYS A O 1
ATOM 610 N N . ARG A 1 82 ? -15.607 -19.092 -30.132 1.00 44.59 82 ARG A N 1
ATOM 611 C CA . ARG A 1 82 ? -14.522 -18.642 -31.004 1.00 44.59 82 ARG A CA 1
ATOM 612 C C . ARG A 1 82 ? -15.147 -17.692 -32.026 1.00 44.59 82 ARG A C 1
ATOM 614 O O . ARG A 1 82 ? -15.959 -18.135 -32.833 1.00 44.59 82 ARG A O 1
ATOM 621 N N . ARG A 1 83 ? -14.736 -16.428 -32.049 1.00 39.81 83 ARG A N 1
ATOM 622 C CA . ARG A 1 83 ? -14.701 -15.666 -33.300 1.00 39.81 83 ARG A CA 1
ATOM 623 C C . ARG A 1 83 ? -13.239 -15.501 -33.680 1.00 39.81 83 ARG A C 1
ATOM 625 O O . ARG A 1 83 ? -12.503 -14.744 -33.066 1.00 39.81 83 ARG A O 1
ATOM 632 N N . ARG A 1 84 ? -12.831 -16.308 -34.661 1.00 39.41 84 ARG A N 1
ATOM 633 C CA . ARG A 1 84 ? -11.660 -16.052 -35.496 1.00 39.41 84 ARG A CA 1
ATOM 634 C C . ARG A 1 84 ? -11.957 -14.772 -36.284 1.00 39.41 84 ARG A C 1
ATOM 636 O O . ARG A 1 84 ? -12.992 -14.721 -36.942 1.00 39.41 84 ARG A O 1
ATOM 643 N N . SER A 1 85 ? -11.072 -13.785 -36.242 1.00 32.97 85 SER A N 1
ATOM 644 C CA . SER A 1 85 ? -10.958 -12.774 -37.294 1.00 32.97 85 SER A CA 1
ATOM 645 C C . SER A 1 85 ? -9.796 -13.197 -38.187 1.00 32.97 85 SER A C 1
ATOM 647 O O . SER A 1 85 ? -8.643 -13.182 -37.763 1.00 32.97 85 SER A O 1
ATOM 649 N N . SER A 1 86 ? -10.126 -13.668 -39.384 1.00 37.16 86 SER A N 1
ATOM 650 C CA . SER A 1 86 ? -9.191 -14.093 -40.418 1.00 37.16 86 SER A CA 1
ATOM 651 C C . SER A 1 86 ? -9.618 -13.435 -41.725 1.00 37.16 86 SER A C 1
ATOM 653 O O . SER A 1 86 ? -10.781 -13.578 -42.085 1.00 37.16 86 SER A O 1
ATOM 655 N N . LEU A 1 87 ? -8.628 -12.838 -42.400 1.00 45.03 87 LEU A N 1
ATOM 656 C CA . LEU A 1 87 ? -8.535 -12.495 -43.829 1.00 45.03 87 LEU A CA 1
ATOM 657 C C . LEU A 1 87 ? -9.351 -11.306 -44.364 1.00 45.03 87 LEU A C 1
ATOM 659 O O . LEU A 1 87 ? -10.565 -11.378 -44.465 1.00 45.03 87 LEU A O 1
ATOM 663 N N . ASP A 1 88 ? -8.624 -10.239 -44.718 1.00 34.12 88 ASP A N 1
ATOM 664 C CA . ASP A 1 88 ? -8.441 -9.683 -46.082 1.00 34.12 88 ASP A CA 1
ATOM 665 C C . ASP A 1 88 ? -7.343 -8.598 -45.952 1.00 34.12 88 ASP A C 1
ATOM 667 O O . ASP A 1 88 ? -7.466 -7.704 -45.123 1.00 34.12 88 ASP A O 1
ATOM 671 N N . ASN A 1 89 ? -6.105 -8.708 -46.444 1.00 39.12 89 ASN A N 1
ATOM 672 C CA . ASN A 1 89 ? -5.519 -8.943 -47.769 1.00 39.12 89 ASN A CA 1
ATOM 673 C C . ASN A 1 89 ? -5.656 -7.769 -48.775 1.00 39.12 89 ASN A C 1
ATOM 675 O O . ASN A 1 89 ? -6.701 -7.568 -49.376 1.00 39.12 89 ASN A O 1
ATOM 679 N N . GLN A 1 90 ? -4.503 -7.112 -48.996 1.00 37.56 90 GLN A N 1
ATOM 680 C CA . GLN A 1 90 ? -4.023 -6.368 -50.180 1.00 37.56 90 GLN A CA 1
ATOM 681 C C . GLN A 1 90 ? -4.542 -4.956 -50.522 1.00 37.56 90 GLN A C 1
ATOM 683 O O . GLN A 1 90 ? -5.667 -4.781 -50.967 1.00 37.56 90 GLN A O 1
ATOM 688 N N . ALA A 1 91 ? -3.614 -3.986 -50.496 1.00 32.47 91 ALA A N 1
ATOM 689 C CA . ALA A 1 91 ? -3.267 -3.074 -51.605 1.00 32.47 91 ALA A CA 1
ATOM 690 C C . ALA A 1 91 ? -2.054 -2.226 -51.158 1.00 32.47 91 ALA A C 1
ATOM 692 O O . ALA A 1 91 ? -2.074 -1.647 -50.079 1.00 32.47 91 ALA A O 1
ATOM 693 N N . GLY A 1 92 ? -0.907 -2.292 -51.844 1.00 33.41 92 GLY A N 1
ATOM 694 C CA . GLY A 1 92 ? -0.544 -1.276 -52.842 1.00 33.41 92 GLY A CA 1
ATOM 695 C C . GLY A 1 92 ? -0.173 0.035 -52.137 1.00 33.41 92 GLY A C 1
ATOM 696 O O . GLY A 1 92 ? -1.043 0.778 -51.718 1.00 33.41 92 GLY A O 1
ATOM 697 N N . GLY A 1 93 ? 1.096 0.294 -51.839 1.00 36.03 93 GLY A N 1
ATOM 698 C CA . GLY A 1 93 ? 2.033 0.801 -52.836 1.00 36.03 93 GLY A CA 1
ATOM 699 C C . GLY A 1 93 ? 1.940 2.327 -52.890 1.00 36.03 93 GLY A C 1
ATOM 700 O O . GLY A 1 93 ? 0.928 2.848 -53.340 1.00 36.03 93 GLY A O 1
ATOM 701 N N . SER A 1 94 ? 2.976 3.025 -52.416 1.00 37.78 94 SER A N 1
ATOM 702 C CA . SER A 1 94 ? 3.548 4.248 -53.011 1.00 37.78 94 SER A CA 1
ATOM 703 C C . SER A 1 94 ? 4.442 4.967 -52.006 1.00 37.78 94 SER A C 1
ATOM 705 O O . SER A 1 94 ? 4.000 5.594 -51.046 1.00 37.78 94 SER A O 1
ATOM 707 N N . THR A 1 95 ? 5.731 4.868 -52.290 1.00 43.19 95 THR A N 1
ATOM 708 C CA . THR A 1 95 ? 6.781 5.846 -52.023 1.00 43.19 95 THR A CA 1
ATOM 709 C C . THR A 1 95 ? 6.303 7.282 -52.284 1.00 43.19 95 THR A C 1
ATOM 711 O O . THR A 1 95 ? 5.587 7.519 -53.258 1.00 43.19 95 THR A O 1
ATOM 714 N N . PRO A 1 96 ? 6.831 8.264 -51.540 1.00 44.47 96 PRO A N 1
ATOM 715 C CA . PRO A 1 96 ? 7.250 9.493 -52.193 1.00 44.47 96 PRO A CA 1
ATOM 716 C C . PRO A 1 96 ? 8.727 9.760 -51.904 1.00 44.47 96 PRO A C 1
ATOM 718 O O . PRO A 1 96 ? 9.147 9.984 -50.771 1.00 44.47 96 PRO A O 1
ATOM 721 N N . ALA A 1 97 ? 9.510 9.744 -52.976 1.00 43.31 97 ALA A N 1
ATOM 722 C CA . ALA A 1 97 ? 10.802 10.400 -53.025 1.00 43.31 97 ALA A CA 1
ATOM 723 C C . ALA A 1 97 ? 10.611 11.926 -52.989 1.00 43.31 97 ALA A C 1
ATOM 725 O O . ALA A 1 97 ? 9.696 12.441 -53.635 1.00 43.31 97 ALA A O 1
ATOM 726 N N . PRO A 1 98 ? 11.540 12.668 -52.376 1.00 48.97 98 PRO A N 1
ATOM 727 C CA . PRO A 1 98 ? 11.927 13.971 -52.876 1.00 48.97 98 PRO A CA 1
ATOM 728 C C . PRO A 1 98 ? 13.302 13.846 -53.533 1.00 48.97 98 PRO A C 1
ATOM 730 O O . PRO A 1 98 ? 14.334 13.751 -52.874 1.00 48.97 98 PRO A O 1
ATOM 733 N N . GLY A 1 99 ? 13.311 13.861 -54.864 1.00 39.31 99 GLY A N 1
ATOM 734 C CA . GLY A 1 99 ? 14.523 14.141 -55.615 1.00 39.31 99 GLY A CA 1
ATOM 735 C C . GLY A 1 99 ? 14.912 15.607 -55.437 1.00 39.31 99 GLY A C 1
ATOM 736 O O . GLY A 1 99 ? 14.115 16.502 -55.714 1.00 39.31 99 GLY A O 1
ATOM 737 N N . ARG A 1 100 ? 16.161 15.860 -55.048 1.00 42.28 100 ARG A N 1
ATOM 738 C CA . ARG A 1 100 ? 16.866 17.090 -55.411 1.00 42.28 100 ARG A CA 1
ATOM 739 C C . ARG A 1 100 ? 18.273 16.743 -55.867 1.00 42.28 100 ARG A C 1
ATOM 741 O O . ARG A 1 100 ? 19.055 16.142 -55.145 1.00 42.28 100 ARG A O 1
ATOM 748 N N . HIS A 1 101 ? 18.521 17.108 -57.118 1.00 47.59 101 HIS A N 1
ATOM 749 C CA . HIS A 1 101 ? 19.794 17.032 -57.806 1.00 47.59 101 HIS A CA 1
ATOM 750 C C . HIS A 1 101 ? 20.835 17.901 -57.092 1.00 47.59 101 HIS A C 1
ATOM 752 O O . HIS A 1 101 ? 20.595 19.084 -56.852 1.00 47.59 101 HIS A O 1
ATOM 758 N N . GLY A 1 102 ? 21.999 17.320 -56.823 1.00 39.00 102 GLY A N 1
ATOM 759 C CA . GLY A 1 102 ? 23.208 18.014 -56.401 1.00 39.00 102 GLY A CA 1
ATOM 760 C C . GLY A 1 102 ? 24.391 17.370 -57.104 1.00 39.00 102 GLY A C 1
ATOM 761 O O . GLY A 1 102 ? 24.925 16.366 -56.659 1.00 39.00 102 GLY A O 1
ATOM 762 N N . HIS A 1 103 ? 24.725 17.917 -58.265 1.00 48.31 103 HIS A N 1
ATOM 763 C CA . HIS A 1 103 ? 25.866 17.549 -59.085 1.00 48.31 103 HIS A CA 1
ATOM 764 C C . HIS A 1 103 ? 27.133 18.075 -58.396 1.00 48.31 103 HIS A C 1
ATOM 766 O O . HIS A 1 103 ? 27.298 19.289 -58.303 1.00 48.31 103 HIS A O 1
ATOM 772 N N . GLN A 1 104 ? 28.035 17.210 -57.931 1.00 46.38 104 GLN A N 1
ATOM 773 C CA . GLN A 1 104 ? 29.417 17.627 -57.712 1.00 46.38 104 GLN A CA 1
ATOM 774 C C . GLN A 1 104 ? 30.367 16.479 -58.031 1.00 46.38 104 GLN A C 1
ATOM 776 O O . GLN A 1 104 ? 30.377 15.432 -57.395 1.00 46.38 104 GLN A O 1
ATOM 781 N N . GLN A 1 105 ? 31.111 16.696 -59.107 1.00 49.06 105 GLN A N 1
ATOM 782 C CA . GLN A 1 105 ? 32.175 15.845 -59.597 1.00 49.06 105 GLN A CA 1
ATOM 783 C C . GLN A 1 105 ? 33.291 15.798 -58.549 1.00 49.06 105 GLN A C 1
ATOM 785 O O . GLN A 1 105 ? 33.803 16.845 -58.153 1.00 49.06 105 GLN A O 1
ATOM 790 N N . HIS A 1 106 ? 33.710 14.601 -58.153 1.00 44.78 106 HIS A N 1
ATOM 791 C CA . HIS A 1 106 ? 35.051 14.401 -57.624 1.00 44.78 106 HIS A CA 1
ATOM 792 C C . HIS A 1 106 ? 35.623 13.133 -58.253 1.00 44.78 106 HIS A C 1
ATOM 794 O O . HIS A 1 106 ? 35.232 12.017 -57.932 1.00 44.78 106 HIS A O 1
ATOM 800 N N . GLN A 1 107 ? 36.481 13.345 -59.249 1.00 51.97 107 GLN A N 1
ATOM 801 C CA . GLN A 1 107 ? 37.422 12.342 -59.728 1.00 51.97 107 GLN A CA 1
ATOM 802 C C . GLN A 1 107 ? 38.508 12.207 -58.663 1.00 51.97 107 GLN A C 1
ATOM 804 O O . GLN A 1 107 ? 39.097 13.218 -58.281 1.00 51.97 107 GLN A O 1
ATOM 809 N N . GLY A 1 108 ? 38.779 10.988 -58.205 1.00 43.31 108 GLY A N 1
ATOM 810 C CA . GLY A 1 108 ? 39.893 10.738 -57.299 1.00 43.31 108 GLY A CA 1
ATOM 811 C C . GLY A 1 108 ? 39.871 9.354 -56.666 1.00 43.31 108 GLY A C 1
ATOM 812 O O . GLY A 1 108 ? 39.372 9.215 -55.563 1.00 43.31 108 GLY A O 1
ATOM 813 N N . ASN A 1 109 ? 40.499 8.415 -57.373 1.00 47.75 109 ASN A N 1
ATOM 814 C CA . ASN A 1 109 ? 41.291 7.283 -56.883 1.00 47.75 109 ASN A CA 1
ATOM 815 C C . ASN A 1 109 ? 40.624 6.116 -56.135 1.00 47.75 109 ASN A C 1
ATOM 817 O O . ASN A 1 109 ? 39.854 6.269 -55.195 1.00 47.75 109 ASN A O 1
ATOM 821 N N . ASP A 1 110 ? 41.036 4.936 -56.593 1.00 56.88 110 ASP A N 1
ATOM 822 C CA . ASP A 1 110 ? 40.707 3.601 -56.120 1.00 56.88 110 ASP A CA 1
ATOM 823 C C . ASP A 1 110 ? 41.192 3.295 -54.690 1.00 56.88 110 ASP A C 1
ATOM 825 O O . ASP A 1 110 ? 42.233 3.785 -54.248 1.00 56.88 110 ASP A O 1
ATOM 829 N N . ASP A 1 111 ? 40.429 2.391 -54.062 1.00 59.22 111 ASP A N 1
ATOM 830 C CA . ASP A 1 111 ? 40.772 1.490 -52.954 1.00 59.22 111 ASP A CA 1
ATOM 831 C C . ASP A 1 111 ? 41.182 2.109 -51.607 1.00 59.22 111 ASP A C 1
ATOM 833 O O . ASP A 1 111 ? 42.349 2.406 -51.376 1.00 59.22 111 ASP A O 1
ATOM 837 N N . VAL A 1 112 ? 40.204 2.235 -50.694 1.00 57.81 112 VAL A N 1
ATOM 838 C CA . VAL A 1 112 ? 40.104 1.656 -49.324 1.00 57.81 112 VAL A CA 1
ATOM 839 C C . VAL A 1 112 ? 38.836 2.265 -48.669 1.00 57.81 112 VAL A C 1
ATOM 841 O O . VAL A 1 112 ? 38.581 3.448 -48.863 1.00 57.81 112 VAL A O 1
ATOM 844 N N . HIS A 1 113 ? 38.078 1.476 -47.887 1.00 59.25 113 HIS A N 1
ATOM 845 C CA . HIS A 1 113 ? 36.901 1.839 -47.053 1.00 59.25 113 HIS A CA 1
ATOM 846 C C . HIS A 1 113 ? 35.508 1.542 -47.635 1.00 59.25 113 HIS A C 1
ATOM 848 O O . HIS A 1 113 ? 34.705 2.441 -47.853 1.00 59.25 113 HIS A O 1
ATOM 854 N N . ALA A 1 114 ? 35.201 0.256 -47.834 1.00 57.00 114 ALA A N 1
ATOM 855 C CA . ALA A 1 114 ? 33.815 -0.219 -47.937 1.00 57.00 114 ALA A CA 1
ATOM 856 C C . ALA A 1 114 ? 33.302 -0.865 -46.629 1.00 57.00 114 ALA A C 1
ATOM 858 O O . ALA A 1 114 ? 32.130 -1.210 -46.556 1.00 57.00 114 ALA A O 1
ATOM 859 N N . ASP A 1 115 ? 34.159 -1.027 -45.611 1.00 60.12 115 ASP A N 1
ATOM 860 C CA . ASP A 1 115 ? 33.817 -1.682 -44.339 1.00 60.12 115 ASP A CA 1
ATOM 861 C C . ASP A 1 115 ? 33.267 -0.707 -43.270 1.00 60.12 115 ASP A C 1
ATOM 863 O O . ASP A 1 115 ? 32.492 -1.117 -42.412 1.00 60.12 115 ASP A O 1
ATOM 867 N N . ASP A 1 116 ? 33.605 0.589 -43.330 1.00 65.12 116 ASP A N 1
ATOM 868 C CA . ASP A 1 116 ? 33.222 1.569 -42.295 1.00 65.12 116 ASP A CA 1
ATOM 869 C C . ASP A 1 116 ? 31.706 1.892 -42.272 1.00 65.12 116 ASP A C 1
ATOM 871 O O . ASP A 1 116 ? 31.136 2.123 -41.204 1.00 65.12 116 ASP A O 1
ATOM 875 N N . ASP A 1 117 ? 31.015 1.854 -43.420 1.00 72.19 117 ASP A N 1
ATOM 876 C CA . ASP A 1 117 ? 29.572 2.152 -43.506 1.00 72.19 117 ASP A CA 1
ATOM 877 C C . ASP A 1 117 ? 28.692 1.091 -42.801 1.00 72.19 117 ASP A C 1
ATOM 879 O O . ASP A 1 117 ? 27.647 1.418 -42.222 1.00 72.19 117 ASP A O 1
ATOM 883 N N . ASP A 1 118 ? 29.098 -0.184 -42.831 1.00 81.31 118 ASP A N 1
ATOM 884 C CA . ASP A 1 118 ? 28.364 -1.284 -42.190 1.00 81.31 118 ASP A CA 1
ATOM 885 C C . ASP A 1 118 ? 28.508 -1.247 -40.658 1.00 81.31 118 ASP A C 1
ATOM 887 O O . ASP A 1 118 ? 27.536 -1.501 -39.931 1.00 81.31 118 ASP A O 1
ATOM 891 N N . ASP A 1 119 ? 29.684 -0.863 -40.152 1.00 83.94 119 ASP A N 1
ATOM 892 C CA . ASP A 1 119 ? 29.937 -0.679 -38.721 1.00 83.94 119 ASP A CA 1
ATOM 893 C C . ASP A 1 119 ? 29.138 0.501 -38.143 1.00 83.94 119 ASP A C 1
ATOM 895 O O . ASP A 1 119 ? 28.529 0.374 -37.073 1.00 83.94 119 ASP A O 1
ATOM 899 N N . ASP A 1 120 ? 29.038 1.621 -38.866 1.00 86.00 120 ASP A N 1
ATOM 900 C CA . ASP A 1 120 ? 28.212 2.768 -38.469 1.00 86.00 120 ASP A CA 1
ATOM 901 C C . ASP A 1 120 ? 26.708 2.434 -38.476 1.00 86.00 120 ASP A C 1
ATOM 903 O O . ASP A 1 120 ? 25.955 2.809 -37.562 1.00 86.00 120 ASP A O 1
ATOM 907 N N . ALA A 1 121 ? 26.241 1.673 -39.471 1.00 89.06 121 ALA A N 1
ATOM 908 C CA . ALA A 1 121 ? 24.857 1.208 -39.536 1.00 89.06 121 ALA A CA 1
ATOM 909 C C . ALA A 1 121 ? 24.518 0.238 -38.386 1.00 89.06 121 ALA A C 1
ATOM 911 O O . ALA A 1 121 ? 23.447 0.356 -37.763 1.00 89.06 121 ALA A O 1
ATOM 912 N N . MET A 1 122 ? 25.433 -0.686 -38.075 1.00 91.25 122 MET A N 1
ATOM 913 C CA . MET A 1 122 ? 25.353 -1.620 -36.949 1.00 91.25 122 MET A CA 1
ATOM 914 C C . MET A 1 122 ? 25.354 -0.866 -35.612 1.00 91.25 122 MET A C 1
ATOM 916 O O . MET A 1 122 ? 24.464 -1.083 -34.785 1.00 91.25 122 MET A O 1
ATOM 920 N N . ALA A 1 123 ? 26.275 0.078 -35.412 1.00 90.62 123 ALA A N 1
ATOM 921 C CA . ALA A 1 123 ? 26.345 0.926 -34.223 1.00 90.62 123 ALA A CA 1
ATOM 922 C C . ALA A 1 123 ? 25.067 1.759 -34.040 1.00 90.62 123 ALA A C 1
ATOM 924 O O . ALA A 1 123 ? 24.517 1.837 -32.936 1.00 90.62 123 ALA A O 1
ATOM 925 N N . GLY A 1 124 ? 24.515 2.302 -35.128 1.00 92.12 124 GLY A N 1
ATOM 926 C CA . GLY A 1 124 ? 23.227 2.991 -35.123 1.00 92.12 124 GLY A CA 1
ATOM 927 C C . GLY A 1 124 ? 22.055 2.075 -34.748 1.00 92.12 124 GLY A C 1
ATOM 928 O O . GLY A 1 124 ? 21.166 2.479 -33.992 1.00 92.12 124 GLY A O 1
ATOM 929 N N . ALA A 1 125 ? 22.034 0.830 -35.232 1.00 95.81 125 ALA A N 1
ATOM 930 C CA . ALA A 1 125 ? 21.025 -0.163 -34.854 1.00 95.81 125 ALA A CA 1
ATOM 931 C C . ALA A 1 125 ? 21.144 -0.577 -33.381 1.00 95.81 125 ALA A C 1
ATOM 933 O O . ALA A 1 125 ? 20.131 -0.626 -32.679 1.00 95.81 125 ALA A O 1
ATOM 934 N N . ILE A 1 126 ? 22.367 -0.791 -32.893 1.00 95.88 126 ILE A N 1
ATOM 935 C CA . ILE A 1 126 ? 22.660 -1.063 -31.482 1.00 95.88 126 ILE A CA 1
ATOM 936 C C . ILE A 1 126 ? 22.204 0.113 -30.616 1.00 95.88 126 ILE A C 1
ATOM 938 O O . ILE A 1 126 ? 21.522 -0.106 -29.618 1.00 95.88 126 ILE A O 1
ATOM 942 N N . GLY A 1 127 ? 22.486 1.355 -31.020 1.00 96.94 127 GLY A N 1
ATOM 943 C CA . GLY A 1 127 ? 22.027 2.560 -30.329 1.00 96.94 127 GLY A CA 1
ATOM 944 C C . GLY A 1 127 ? 20.500 2.647 -30.239 1.00 96.94 127 GLY A C 1
ATOM 945 O O . GLY A 1 127 ? 19.959 2.946 -29.174 1.00 96.94 127 GLY A O 1
ATOM 946 N N . ARG A 1 128 ? 19.779 2.300 -31.316 1.00 97.62 128 ARG A N 1
ATOM 947 C CA . ARG A 1 128 ? 18.305 2.214 -31.306 1.00 97.62 128 ARG A CA 1
ATOM 948 C C . ARG A 1 128 ? 17.797 1.115 -30.372 1.00 97.62 128 ARG A C 1
ATOM 950 O O . ARG A 1 128 ? 16.873 1.360 -29.599 1.00 97.62 128 ARG A O 1
ATOM 957 N N . CYS A 1 129 ? 18.406 -0.070 -30.403 1.00 96.75 129 CYS A N 1
ATOM 958 C CA . CYS A 1 129 ? 18.070 -1.165 -29.492 1.00 96.75 129 CYS A CA 1
ATOM 959 C C . CYS A 1 129 ? 18.322 -0.773 -28.030 1.00 96.75 129 CYS A C 1
ATOM 961 O O . CYS A 1 129 ? 17.453 -0.974 -27.185 1.00 96.75 129 CYS A O 1
ATOM 963 N N . ALA A 1 130 ? 19.466 -0.151 -27.740 1.00 97.81 130 ALA A N 1
ATOM 964 C CA . ALA A 1 130 ? 19.805 0.352 -26.416 1.00 97.81 130 ALA A CA 1
ATOM 965 C C . ALA A 1 130 ? 18.801 1.413 -25.946 1.00 97.81 130 ALA A C 1
ATOM 967 O O . ALA A 1 130 ? 18.326 1.338 -24.817 1.00 97.81 130 ALA A O 1
ATOM 968 N N . ALA A 1 131 ? 18.402 2.349 -26.813 1.00 97.81 131 ALA A N 1
ATOM 969 C CA . ALA A 1 131 ? 17.395 3.355 -26.482 1.00 97.81 131 ALA A CA 1
ATOM 970 C C . ALA A 1 131 ? 16.031 2.727 -26.140 1.00 97.81 131 ALA A C 1
ATOM 972 O O . ALA A 1 131 ? 15.414 3.102 -25.143 1.00 97.81 131 ALA A O 1
ATOM 973 N N . ILE A 1 132 ? 15.579 1.738 -26.920 1.00 98.19 132 ILE A N 1
ATOM 974 C CA . ILE A 1 132 ? 14.325 1.015 -26.654 1.00 98.19 132 ILE A CA 1
ATOM 975 C C . ILE A 1 132 ? 14.406 0.262 -25.321 1.00 98.19 132 ILE A C 1
ATOM 977 O O . ILE A 1 132 ? 13.459 0.314 -24.534 1.00 98.19 132 ILE A O 1
ATOM 981 N N . LEU A 1 133 ? 15.529 -0.409 -25.044 1.00 98.06 133 LEU A N 1
ATOM 982 C CA . LEU A 1 133 ? 15.738 -1.128 -23.786 1.00 98.06 133 LEU A CA 1
ATOM 983 C C . LEU A 1 133 ? 15.755 -0.179 -22.585 1.00 98.06 133 LEU A C 1
ATOM 985 O O . LEU A 1 133 ? 15.082 -0.465 -21.598 1.00 98.06 133 LEU A O 1
ATOM 989 N N . SER A 1 134 ? 16.447 0.958 -22.672 1.00 98.19 134 SER A N 1
ATOM 990 C CA . SER A 1 134 ? 16.484 1.962 -21.601 1.00 98.19 134 SER A CA 1
ATOM 991 C C . SER A 1 134 ? 15.086 2.474 -21.257 1.00 98.19 134 SER A C 1
ATOM 993 O O . SER A 1 134 ? 14.696 2.461 -20.091 1.00 98.19 134 SER A O 1
ATOM 995 N N . VAL A 1 135 ? 14.291 2.835 -22.271 1.00 97.94 135 VAL A N 1
ATOM 996 C CA . VAL A 1 135 ? 12.902 3.283 -22.074 1.00 97.94 135 VAL A CA 1
ATOM 997 C C . VAL A 1 135 ? 12.037 2.165 -21.487 1.00 97.94 135 VAL A C 1
ATOM 999 O O . VAL A 1 135 ? 11.235 2.404 -20.582 1.00 97.94 135 VAL A O 1
ATOM 1002 N N . ALA A 1 136 ? 12.194 0.930 -21.969 1.00 98.06 136 ALA A N 1
ATOM 1003 C CA . ALA A 1 136 ? 11.440 -0.210 -21.460 1.00 98.06 136 ALA A CA 1
ATOM 1004 C C . ALA A 1 136 ? 11.759 -0.489 -19.981 1.00 98.06 136 ALA A C 1
ATOM 1006 O O . ALA A 1 136 ? 10.831 -0.678 -19.190 1.00 98.06 136 ALA A O 1
ATOM 1007 N N . LEU A 1 137 ? 13.038 -0.461 -19.595 1.00 97.75 137 LEU A N 1
ATOM 1008 C CA . LEU A 1 137 ? 13.478 -0.667 -18.213 1.00 97.75 137 LEU A CA 1
ATOM 1009 C C . LEU A 1 137 ? 12.972 0.443 -17.289 1.00 97.75 137 LEU A C 1
ATOM 1011 O O . LEU A 1 137 ? 12.342 0.139 -16.279 1.00 97.75 137 LEU A O 1
ATOM 1015 N N . GLU A 1 138 ? 13.130 1.709 -17.674 1.00 98.00 138 GLU A N 1
ATOM 1016 C CA . GLU A 1 138 ? 12.636 2.841 -16.882 1.00 98.00 138 GLU A CA 1
ATOM 1017 C C . GLU A 1 138 ? 11.111 2.781 -16.699 1.00 98.00 138 GLU A C 1
ATOM 1019 O O . GLU A 1 138 ? 10.595 2.987 -15.598 1.00 98.00 138 GLU A O 1
ATOM 1024 N N . SER A 1 139 ? 10.369 2.413 -17.751 1.00 97.81 139 SER A N 1
ATOM 1025 C CA . SER A 1 139 ? 8.913 2.251 -17.665 1.00 97.81 139 SER A CA 1
ATOM 1026 C C . SER A 1 139 ? 8.501 1.123 -16.714 1.00 97.81 139 SER A C 1
ATOM 1028 O O . SER A 1 139 ? 7.519 1.254 -15.974 1.00 97.81 139 SER A O 1
ATOM 1030 N N . ARG A 1 140 ? 9.262 0.022 -16.701 1.00 96.75 140 ARG A N 1
ATOM 1031 C CA . ARG A 1 140 ? 9.024 -1.132 -15.834 1.00 96.75 140 ARG A CA 1
ATOM 1032 C C . ARG A 1 140 ? 9.335 -0.787 -14.385 1.00 96.75 140 ARG A C 1
ATOM 1034 O O . ARG A 1 140 ? 8.520 -1.102 -13.520 1.00 96.75 140 ARG A O 1
ATOM 1041 N N . ASP A 1 141 ? 10.442 -0.103 -14.129 1.00 97.50 141 ASP A N 1
ATOM 1042 C CA . ASP A 1 141 ? 10.831 0.315 -12.782 1.00 97.50 141 ASP A CA 1
ATOM 1043 C C . ASP A 1 141 ? 9.841 1.352 -12.231 1.00 97.50 141 ASP A C 1
ATOM 1045 O O . ASP A 1 141 ? 9.364 1.225 -11.102 1.00 97.50 141 ASP A O 1
ATOM 1049 N N . ALA A 1 142 ? 9.400 2.308 -13.055 1.00 97.06 142 ALA A N 1
ATOM 1050 C CA . ALA A 1 142 ? 8.351 3.256 -12.681 1.00 97.06 142 ALA A CA 1
ATOM 1051 C C . ALA A 1 142 ? 7.004 2.567 -12.392 1.00 97.06 142 ALA A C 1
ATOM 1053 O O . ALA A 1 142 ? 6.267 2.983 -11.491 1.00 97.06 142 ALA A O 1
ATOM 1054 N N . ALA A 1 143 ? 6.651 1.523 -13.145 1.00 97.06 143 ALA A N 1
ATOM 1055 C CA . ALA A 1 143 ? 5.442 0.741 -12.901 1.00 97.06 143 ALA A CA 1
ATOM 1056 C C . ALA A 1 143 ? 5.549 -0.110 -11.624 1.00 97.06 143 ALA A C 1
ATOM 1058 O O . ALA A 1 143 ? 4.579 -0.201 -10.870 1.00 97.06 143 ALA A O 1
ATOM 1059 N N . GLU A 1 144 ? 6.705 -0.716 -11.361 1.00 97.06 144 GLU A N 1
ATOM 1060 C CA . GLU A 1 144 ? 6.965 -1.482 -10.138 1.00 97.06 144 GLU A CA 1
ATOM 1061 C C . GLU A 1 144 ? 6.911 -0.589 -8.900 1.00 97.06 144 GLU A C 1
ATOM 1063 O O . GLU A 1 144 ? 6.222 -0.909 -7.932 1.00 97.06 144 GLU A O 1
ATOM 1068 N N . GLU A 1 145 ? 7.522 0.585 -8.974 1.00 97.38 145 GLU A N 1
ATOM 1069 C CA . GLU A 1 145 ? 7.488 1.576 -7.908 1.00 97.38 145 GLU A CA 1
ATOM 1070 C C . GLU A 1 145 ? 6.049 2.055 -7.618 1.00 97.38 145 GLU A C 1
ATOM 1072 O O . GLU A 1 145 ? 5.654 2.204 -6.459 1.00 97.38 145 GLU A O 1
ATOM 1077 N N . ARG A 1 146 ? 5.199 2.220 -8.646 1.00 97.19 146 ARG A N 1
ATOM 1078 C CA . ARG A 1 146 ? 3.759 2.494 -8.445 1.00 97.19 146 ARG A CA 1
ATOM 1079 C C . ARG A 1 146 ? 3.066 1.356 -7.698 1.00 97.19 146 ARG A C 1
ATOM 1081 O O . ARG A 1 146 ? 2.343 1.620 -6.739 1.00 97.19 146 ARG A O 1
ATOM 1088 N N . ARG A 1 147 ? 3.316 0.104 -8.091 1.00 97.75 147 ARG A N 1
ATOM 1089 C CA . ARG A 1 147 ? 2.744 -1.075 -7.418 1.00 97.75 147 ARG A CA 1
ATOM 1090 C C . ARG A 1 147 ? 3.194 -1.164 -5.965 1.00 97.75 147 ARG A C 1
ATOM 1092 O O . ARG A 1 147 ? 2.369 -1.438 -5.100 1.00 97.75 147 ARG A O 1
ATOM 1099 N N . HIS A 1 148 ? 4.468 -0.902 -5.684 1.00 98.25 148 HIS A N 1
ATOM 1100 C CA . HIS A 1 148 ? 4.991 -0.905 -4.322 1.00 98.25 148 HIS A CA 1
ATOM 1101 C C . HIS A 1 148 ? 4.290 0.148 -3.457 1.00 98.25 148 HIS A C 1
ATOM 1103 O O . HIS A 1 148 ? 3.781 -0.170 -2.381 1.00 98.25 148 HIS A O 1
ATOM 1109 N N . ARG A 1 149 ? 4.148 1.380 -3.961 1.00 97.62 149 ARG A N 1
ATOM 1110 C CA . ARG A 1 149 ? 3.397 2.435 -3.259 1.00 97.62 149 ARG A CA 1
ATOM 1111 C C . ARG A 1 149 ? 1.940 2.058 -3.023 1.00 97.62 149 ARG A C 1
ATOM 1113 O O . ARG A 1 149 ? 1.416 2.303 -1.939 1.00 97.62 149 ARG A O 1
ATOM 1120 N N . GLU A 1 150 ? 1.279 1.460 -4.010 1.00 97.19 150 GLU A N 1
ATOM 1121 C CA . GLU A 1 150 ? -0.104 0.998 -3.871 1.00 97.19 150 GLU A CA 1
ATOM 1122 C C . GLU A 1 150 ? -0.242 -0.092 -2.807 1.00 97.19 150 GLU A C 1
ATOM 1124 O O . GLU A 1 150 ? -1.179 -0.037 -2.004 1.00 97.19 150 GLU A O 1
ATOM 1129 N N . VAL A 1 151 ? 0.698 -1.042 -2.763 1.00 97.81 151 VAL A N 1
ATOM 1130 C CA . VAL A 1 151 ? 0.758 -2.087 -1.733 1.00 97.81 151 VAL A CA 1
ATOM 1131 C C . VAL A 1 151 ? 0.940 -1.461 -0.356 1.00 97.81 151 VAL A C 1
ATOM 1133 O O . VAL A 1 151 ? 0.125 -1.724 0.526 1.00 97.81 151 VAL A O 1
ATOM 1136 N N . MET A 1 152 ? 1.915 -0.566 -0.185 1.00 98.00 152 MET A N 1
ATOM 1137 C CA . MET A 1 152 ? 2.149 0.115 1.091 1.00 98.00 152 MET A CA 1
ATOM 1138 C C . MET A 1 152 ? 0.919 0.906 1.545 1.00 98.00 152 MET A C 1
ATOM 1140 O O . MET A 1 152 ? 0.473 0.771 2.683 1.00 98.00 152 MET A O 1
ATOM 1144 N N . ALA A 1 153 ? 0.291 1.659 0.640 1.00 97.75 153 ALA A N 1
ATOM 1145 C CA . ALA A 1 153 ? -0.925 2.406 0.948 1.00 97.75 153 ALA A CA 1
ATOM 1146 C C . ALA A 1 153 ? -2.110 1.485 1.290 1.00 97.75 153 ALA A C 1
ATOM 1148 O O . ALA A 1 153 ? -2.954 1.833 2.119 1.00 97.75 153 ALA A O 1
ATOM 1149 N N . ALA A 1 154 ? -2.212 0.317 0.651 1.00 97.00 154 ALA A N 1
ATOM 1150 C CA . ALA A 1 154 ? -3.247 -0.668 0.946 1.00 97.00 154 ALA A CA 1
ATOM 1151 C C . ALA A 1 154 ? -3.018 -1.351 2.302 1.00 97.00 154 ALA A C 1
ATOM 1153 O O . ALA A 1 154 ? -3.973 -1.520 3.067 1.00 97.00 154 ALA A O 1
ATOM 1154 N N . GLU A 1 155 ? -1.777 -1.714 2.622 1.00 97.12 155 GLU A N 1
ATOM 1155 C CA . GLU A 1 155 ? -1.404 -2.295 3.912 1.00 97.12 155 GLU A CA 1
ATOM 1156 C C . GLU A 1 155 ? -1.623 -1.311 5.054 1.00 97.12 155 GLU A C 1
ATOM 1158 O O . GLU A 1 155 ? -2.238 -1.674 6.060 1.00 97.12 155 GLU A O 1
ATOM 1163 N N . GLU A 1 156 ? -1.232 -0.052 4.866 1.00 97.25 156 GLU A N 1
ATOM 1164 C CA . GLU A 1 156 ? -1.463 1.015 5.832 1.00 97.25 156 GLU A CA 1
ATOM 1165 C C . GLU A 1 156 ? -2.966 1.229 6.069 1.00 97.25 156 GLU A C 1
ATOM 1167 O O . GLU A 1 156 ? -3.435 1.201 7.211 1.00 97.25 156 GLU A O 1
ATOM 1172 N N . ARG A 1 157 ? -3.763 1.338 4.993 1.00 97.19 157 ARG A N 1
ATOM 1173 C CA . ARG A 1 157 ? -5.232 1.436 5.086 1.00 97.19 157 ARG A CA 1
ATOM 1174 C C . ARG A 1 157 ? -5.838 0.247 5.830 1.00 97.19 157 ARG A C 1
ATOM 1176 O O . ARG A 1 157 ? -6.718 0.424 6.676 1.00 97.19 157 ARG A O 1
ATOM 1183 N N . ARG A 1 158 ? -5.363 -0.968 5.552 1.00 97.25 158 ARG A N 1
ATOM 1184 C CA . ARG A 1 158 ? -5.832 -2.194 6.214 1.00 97.25 158 ARG A CA 1
ATOM 1185 C C . ARG A 1 158 ? -5.421 -2.237 7.686 1.00 97.25 158 ARG A C 1
ATOM 1187 O O . ARG A 1 158 ? -6.189 -2.731 8.511 1.00 97.25 158 ARG A O 1
ATOM 1194 N N . GLY A 1 159 ? -4.232 -1.744 8.018 1.00 97.50 159 GLY A N 1
ATOM 1195 C CA . GLY A 1 159 ? -3.759 -1.575 9.390 1.00 97.50 159 GLY A CA 1
ATOM 1196 C C . GLY A 1 159 ? -4.671 -0.634 10.170 1.00 97.50 159 GLY A C 1
ATOM 1197 O O . GLY A 1 159 ? -5.241 -1.038 11.185 1.00 97.50 159 GLY A O 1
ATOM 1198 N N . ARG A 1 160 ? -4.917 0.563 9.625 1.00 97.44 160 ARG A N 1
ATOM 1199 C CA . ARG A 1 160 ? -5.809 1.571 10.218 1.00 97.44 160 ARG A CA 1
ATOM 1200 C C . ARG A 1 160 ? -7.223 1.034 10.455 1.00 97.44 160 ARG A C 1
ATOM 1202 O O . ARG A 1 160 ? -7.757 1.180 11.549 1.00 97.44 160 ARG A O 1
ATOM 1209 N N . ALA A 1 161 ? -7.808 0.332 9.483 1.00 96.12 161 ALA A N 1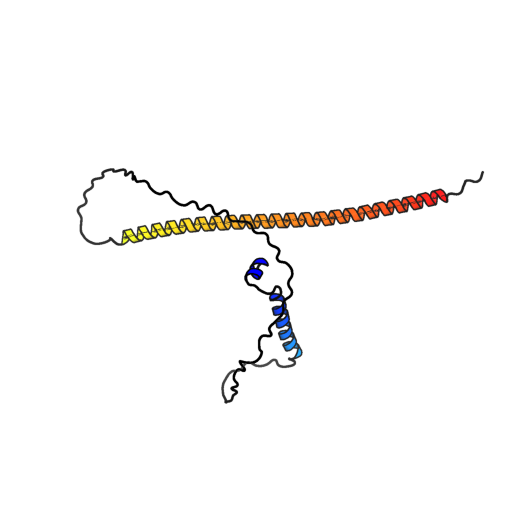
ATOM 1210 C CA . ALA A 1 161 ? -9.147 -0.246 9.631 1.00 96.12 161 ALA A CA 1
ATOM 1211 C C . ALA A 1 161 ? -9.229 -1.326 10.727 1.00 96.12 161 ALA A C 1
ATOM 1213 O O . ALA A 1 161 ? -10.239 -1.432 11.425 1.00 96.12 161 ALA A O 1
ATOM 1214 N N . ARG A 1 162 ? -8.179 -2.142 10.893 1.00 96.62 162 ARG A N 1
ATOM 1215 C CA . ARG A 1 162 ? -8.122 -3.129 11.982 1.00 96.62 162 ARG A CA 1
ATOM 1216 C C . ARG A 1 162 ? -7.972 -2.467 13.342 1.00 96.62 162 ARG A C 1
ATOM 1218 O O . ARG A 1 162 ? -8.593 -2.943 14.286 1.00 96.62 162 ARG A O 1
ATOM 1225 N N . GLN A 1 163 ? -7.170 -1.410 13.432 1.00 96.75 163 GLN A N 1
ATOM 1226 C CA . GLN A 1 163 ? -7.005 -0.672 14.678 1.00 96.75 163 GLN A CA 1
ATOM 1227 C C . GLN A 1 163 ? -8.317 -0.004 15.090 1.00 96.75 163 GLN A C 1
ATOM 1229 O O . GLN A 1 163 ? -8.809 -0.285 16.173 1.00 96.75 163 GLN A O 1
ATOM 1234 N N . ALA A 1 164 ? -8.975 0.707 14.170 1.00 97.62 164 ALA A N 1
ATOM 1235 C CA . ALA A 1 164 ? -10.271 1.332 14.431 1.00 97.62 164 ALA A CA 1
ATOM 1236 C C . ALA A 1 164 ? -11.338 0.332 14.920 1.00 97.62 164 ALA A C 1
ATOM 1238 O O . ALA A 1 164 ? -12.175 0.672 15.750 1.00 97.62 164 ALA A O 1
ATOM 1239 N N . ARG A 1 165 ? -11.309 -0.922 14.441 1.00 97.00 165 ARG A N 1
ATOM 1240 C CA . ARG A 1 165 ? -12.200 -1.985 14.942 1.00 97.00 165 ARG A CA 1
ATOM 1241 C C . ARG A 1 165 ? -11.902 -2.387 16.385 1.00 97.00 165 ARG A C 1
ATOM 1243 O O . ARG A 1 165 ? -12.844 -2.683 17.114 1.00 97.00 165 ARG A O 1
ATOM 1250 N N . ARG A 1 166 ? -10.628 -2.423 16.784 1.00 97.31 166 ARG A N 1
ATOM 1251 C CA . ARG A 1 166 ? -10.242 -2.686 18.178 1.00 97.31 166 ARG A CA 1
ATOM 1252 C C . ARG A 1 166 ? -10.651 -1.522 19.065 1.00 97.31 166 ARG A C 1
ATOM 1254 O O . ARG A 1 166 ? -11.380 -1.749 20.022 1.00 97.31 166 ARG A O 1
ATOM 1261 N N . ASP A 1 167 ? -10.325 -0.300 18.661 1.00 97.94 167 ASP A N 1
ATOM 1262 C CA . ASP A 1 167 ? -10.668 0.906 19.416 1.00 97.94 167 ASP A CA 1
ATOM 1263 C C . ASP A 1 167 ? -12.192 1.019 19.613 1.00 97.94 167 ASP A C 1
ATOM 1265 O O . ASP A 1 167 ? -12.670 1.242 20.722 1.00 97.94 167 ASP A O 1
ATOM 1269 N N . ALA A 1 168 ? -12.986 0.765 18.565 1.00 97.38 168 ALA A N 1
ATOM 1270 C CA . ALA A 1 168 ? -14.446 0.738 18.669 1.00 97.38 168 ALA A CA 1
ATOM 1271 C C . ALA A 1 168 ? -14.955 -0.380 19.599 1.00 97.38 168 ALA A C 1
ATOM 1273 O O . ALA A 1 168 ? -15.929 -0.186 20.326 1.00 97.38 168 ALA A O 1
ATOM 1274 N N . SER A 1 169 ? -14.308 -1.552 19.599 1.00 96.94 169 SER A N 1
ATOM 1275 C CA . SER A 1 169 ? -14.665 -2.641 20.517 1.00 96.94 169 SER A CA 1
ATOM 1276 C C . SER A 1 169 ? -14.351 -2.293 21.974 1.00 96.94 169 SER A C 1
ATOM 1278 O O . SER A 1 169 ? -15.170 -2.555 22.852 1.00 96.94 169 SER A O 1
ATOM 1280 N N . GLU A 1 170 ? -13.231 -1.617 22.229 1.00 97.88 170 GLU A N 1
ATOM 1281 C CA . GLU A 1 170 ? -12.856 -1.127 23.558 1.00 97.88 170 GLU A CA 1
ATOM 1282 C C . GLU A 1 170 ? -13.838 -0.053 24.040 1.00 97.88 170 GLU A C 1
ATOM 1284 O O . GLU A 1 170 ? -14.322 -0.104 25.173 1.00 97.88 170 GLU A O 1
ATOM 1289 N N . GLN A 1 171 ? -14.223 0.870 23.157 1.00 97.94 171 GLN A N 1
ATOM 1290 C CA . GLN A 1 171 ? -15.257 1.872 23.432 1.00 97.94 171 GLN A CA 1
ATOM 1291 C C . GLN A 1 171 ? -16.625 1.236 23.725 1.00 97.94 171 GLN A C 1
ATOM 1293 O O . GLN A 1 171 ? -17.353 1.689 24.605 1.00 97.94 171 GLN A O 1
ATOM 1298 N N . CYS A 1 172 ? -16.981 0.151 23.035 1.00 97.50 172 CYS A N 1
ATOM 1299 C CA . CYS A 1 172 ? -18.221 -0.577 23.298 1.00 97.50 172 CYS A CA 1
ATOM 1300 C C . CYS A 1 172 ? -18.210 -1.241 24.683 1.00 97.50 172 CYS A C 1
ATOM 1302 O O . CYS A 1 172 ? -19.171 -1.103 25.440 1.00 97.50 172 CYS A O 1
ATOM 1304 N N . VAL A 1 173 ? -17.113 -1.917 25.044 1.00 98.06 173 VAL A N 1
ATOM 1305 C CA . VAL A 1 173 ? -16.969 -2.574 26.354 1.00 98.06 173 VAL A CA 1
ATOM 1306 C C . VAL A 1 173 ? -16.947 -1.550 27.487 1.00 98.06 173 VAL A C 1
ATOM 1308 O O . VAL A 1 173 ? -17.619 -1.737 28.501 1.00 98.06 173 VAL A O 1
ATOM 1311 N N . THR A 1 174 ? -16.225 -0.443 27.316 1.00 98.25 174 THR A N 1
ATOM 1312 C CA . THR A 1 174 ? -16.211 0.652 28.300 1.00 98.25 174 THR A CA 1
ATOM 1313 C C . THR A 1 174 ? -17.590 1.300 28.442 1.00 98.25 174 THR A C 1
ATOM 1315 O O . THR A 1 174 ? -18.037 1.533 29.566 1.00 98.25 174 THR A O 1
ATOM 1318 N N . GLY A 1 175 ? -18.318 1.502 27.338 1.00 98.06 175 GLY A N 1
ATOM 1319 C CA . GLY A 1 175 ? -19.708 1.965 27.357 1.00 98.06 175 GLY A CA 1
ATOM 1320 C C . GLY A 1 175 ? -20.648 1.005 28.093 1.00 98.06 175 GLY A C 1
ATOM 1321 O O . GLY A 1 175 ? -21.455 1.439 28.919 1.00 98.06 175 GLY A O 1
ATOM 1322 N N . LEU A 1 176 ? -20.505 -0.305 27.867 1.00 98.44 176 LEU A N 1
ATOM 1323 C CA . LEU A 1 176 ? -21.264 -1.332 28.584 1.00 98.44 176 LEU A CA 1
ATOM 1324 C C . LEU A 1 176 ? -20.968 -1.300 30.091 1.00 98.44 176 LEU A C 1
ATOM 1326 O O . LEU A 1 176 ? -21.897 -1.300 30.898 1.00 98.44 176 LEU A O 1
ATOM 1330 N N . ALA A 1 177 ? -19.694 -1.227 30.482 1.00 98.38 177 ALA A N 1
ATOM 1331 C CA . ALA A 1 177 ? -19.291 -1.152 31.887 1.00 98.38 177 ALA A CA 1
ATOM 1332 C C . ALA A 1 177 ? -19.863 0.094 32.587 1.00 98.38 177 ALA A C 1
ATOM 1334 O O . ALA A 1 177 ? -20.339 0.010 33.725 1.00 98.38 177 ALA A O 1
ATOM 1335 N N . ALA A 1 178 ? -19.879 1.238 31.897 1.00 98.44 178 ALA A N 1
ATOM 1336 C CA . ALA A 1 178 ? -20.491 2.462 32.402 1.00 98.44 178 ALA A CA 1
ATOM 1337 C C . ALA A 1 178 ? -22.009 2.306 32.602 1.00 98.44 178 ALA A C 1
ATOM 1339 O O . ALA A 1 178 ? -22.525 2.664 33.661 1.00 98.44 178 ALA A O 1
ATOM 1340 N N . ALA A 1 179 ? -22.720 1.719 31.636 1.00 98.62 179 ALA A N 1
ATOM 1341 C CA . ALA A 1 179 ? -24.161 1.485 31.737 1.00 98.62 179 ALA A CA 1
ATOM 1342 C C . ALA A 1 179 ? -24.516 0.522 32.883 1.00 98.62 179 ALA A C 1
ATOM 1344 O O . ALA A 1 179 ? -25.435 0.794 33.656 1.00 98.62 179 ALA A O 1
ATOM 1345 N N . VAL A 1 180 ? -23.757 -0.567 33.047 1.00 98.56 180 VAL A N 1
ATOM 1346 C CA . VAL A 1 180 ? -23.930 -1.505 34.170 1.00 98.56 180 VAL A CA 1
ATOM 1347 C C . VAL A 1 180 ? -23.696 -0.800 35.506 1.00 98.56 180 VAL A C 1
ATOM 1349 O O . VAL A 1 180 ? -24.478 -0.980 36.438 1.00 98.56 180 VAL A O 1
ATOM 1352 N N . SER A 1 181 ? -22.673 0.052 35.591 1.00 97.81 181 SER A N 1
ATOM 1353 C CA . SER A 1 181 ? -22.389 0.834 36.799 1.00 97.81 181 SER A CA 1
ATOM 1354 C C . SER A 1 181 ? -23.533 1.798 37.137 1.00 97.81 181 SER A C 1
ATOM 1356 O O . SER A 1 181 ? -23.949 1.893 38.293 1.00 97.81 181 SER A O 1
ATOM 1358 N N . GLN A 1 182 ? -24.104 2.467 36.130 1.00 98.12 182 GLN A N 1
ATOM 1359 C CA . GLN A 1 182 ? -25.271 3.341 36.300 1.00 98.12 182 GLN A CA 1
ATOM 1360 C C . GLN A 1 182 ? -26.530 2.565 36.705 1.00 98.12 182 GLN A C 1
ATOM 1362 O O . GLN A 1 182 ? -27.290 3.025 37.561 1.00 98.12 182 GLN A O 1
ATOM 1367 N N . LEU A 1 183 ? -26.749 1.378 36.132 1.00 98.06 183 LEU A N 1
ATOM 1368 C CA . LEU A 1 183 ? -27.868 0.509 36.490 1.00 98.06 183 LEU A CA 1
ATOM 1369 C C . LEU A 1 183 ? -27.750 0.033 37.940 1.00 98.06 183 LEU A C 1
ATOM 1371 O O . LEU A 1 183 ? -28.708 0.154 38.702 1.00 98.06 183 LEU A O 1
ATOM 1375 N N . ALA A 1 184 ? -26.573 -0.451 38.339 1.00 98.19 184 ALA A N 1
ATOM 1376 C CA . ALA A 1 184 ? -26.304 -0.869 39.710 1.00 98.19 184 ALA A CA 1
ATOM 1377 C C . ALA A 1 184 ? -26.514 0.290 40.699 1.00 98.19 184 ALA A C 1
ATOM 1379 O O . ALA A 1 184 ? -27.191 0.119 41.716 1.00 98.19 184 ALA A O 1
ATOM 1380 N N . GLY A 1 185 ? -26.021 1.488 40.364 1.00 97.62 185 GLY A N 1
ATOM 1381 C CA . GLY A 1 185 ? -26.265 2.704 41.142 1.00 97.62 185 GLY A CA 1
ATOM 1382 C C . GLY A 1 185 ? -27.754 3.044 41.260 1.00 97.62 185 GLY A C 1
ATOM 1383 O O . GLY A 1 185 ? -28.238 3.334 42.354 1.00 97.62 185 GLY A O 1
ATOM 1384 N N . SER A 1 186 ? -28.508 2.929 40.165 1.00 98.00 186 SER A N 1
ATOM 1385 C CA . SER A 1 186 ? -29.955 3.181 40.145 1.00 98.00 186 SER A CA 1
ATOM 1386 C C . SER A 1 186 ? -30.734 2.159 40.979 1.00 98.00 186 SER A C 1
ATOM 1388 O O . SER A 1 186 ? -31.646 2.533 41.718 1.00 98.00 186 SER A O 1
ATOM 1390 N N . MET A 1 187 ? -30.363 0.876 40.916 1.00 96.88 187 MET A N 1
ATOM 1391 C CA . MET A 1 187 ? -30.967 -0.181 41.733 1.00 96.88 187 MET A CA 1
ATOM 1392 C C . MET A 1 187 ? -30.684 0.018 43.226 1.00 96.88 187 MET A C 1
ATOM 1394 O O . MET A 1 187 ? -31.601 -0.110 44.037 1.00 96.88 187 MET A O 1
ATOM 1398 N N . LEU A 1 188 ? -29.449 0.379 43.595 1.00 94.94 188 LEU A N 1
ATOM 1399 C CA . LEU A 1 188 ? -29.084 0.706 44.977 1.00 94.94 188 LEU A CA 1
ATOM 1400 C C . LEU A 1 188 ? -29.850 1.931 45.486 1.00 94.94 188 LEU A C 1
ATOM 1402 O O . LEU A 1 188 ? -30.409 1.886 46.581 1.00 94.94 188 LEU A O 1
ATOM 1406 N N . ALA A 1 189 ? -29.942 2.997 44.687 1.00 95.25 189 ALA A N 1
ATOM 1407 C CA . ALA A 1 189 ? -30.714 4.189 45.032 1.00 95.25 189 ALA A CA 1
ATOM 1408 C C . ALA A 1 189 ? -32.212 3.877 45.202 1.00 95.25 189 ALA A C 1
ATOM 1410 O O . ALA A 1 189 ? -32.845 4.354 46.146 1.00 95.25 189 ALA A O 1
ATOM 1411 N N . LEU A 1 190 ? -32.782 3.035 44.334 1.00 95.00 190 LEU A N 1
ATOM 1412 C CA . LEU A 1 190 ? -34.172 2.589 44.437 1.00 95.00 190 LEU A CA 1
ATOM 1413 C C . LEU A 1 190 ? -34.409 1.741 45.694 1.00 95.00 190 LEU A C 1
ATOM 1415 O O . LEU A 1 190 ? -35.403 1.941 46.396 1.00 95.00 190 LEU A O 1
ATOM 1419 N N . ALA A 1 191 ? -33.497 0.817 45.999 1.00 92.88 191 ALA A N 1
ATOM 1420 C CA . ALA A 1 191 ? -33.549 0.009 47.211 1.00 92.88 191 ALA A CA 1
ATOM 1421 C C . ALA A 1 191 ? -33.429 0.882 48.471 1.00 92.88 191 ALA A C 1
ATOM 1423 O O . ALA A 1 191 ? -34.203 0.705 49.410 1.00 92.88 191 ALA A O 1
ATOM 1424 N N . ALA A 1 192 ? -32.533 1.872 48.471 1.00 92.25 192 ALA A N 1
ATOM 1425 C CA . ALA A 1 192 ? -32.395 2.839 49.556 1.00 92.25 192 ALA A CA 1
ATOM 1426 C C . ALA A 1 192 ? -33.668 3.684 49.734 1.00 92.25 192 ALA A C 1
ATOM 1428 O O . ALA A 1 192 ? -34.153 3.828 50.854 1.00 92.25 192 ALA A O 1
ATOM 1429 N N . LYS A 1 193 ? -34.278 4.161 48.639 1.00 92.06 193 LYS A N 1
ATOM 1430 C CA . LYS A 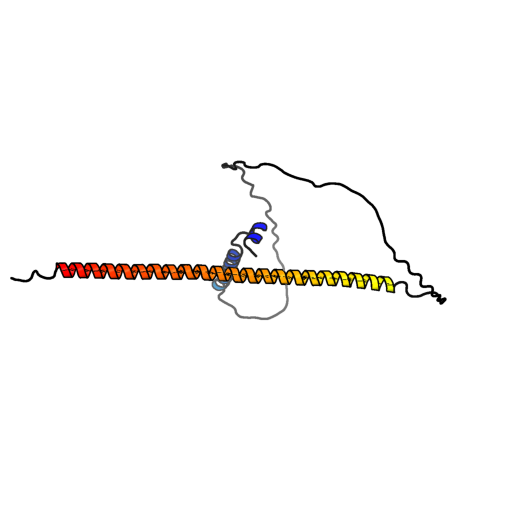1 193 ? -35.549 4.904 48.672 1.00 92.06 193 LYS A CA 1
ATOM 1431 C C . LYS A 1 193 ? -36.710 4.064 49.215 1.00 92.06 193 LYS A C 1
ATOM 1433 O O . LYS A 1 193 ? -37.561 4.600 49.914 1.00 92.06 193 LYS A O 1
ATOM 1438 N N . ARG A 1 194 ? -36.738 2.754 48.934 1.00 84.69 194 ARG A N 1
ATOM 1439 C CA . ARG A 1 194 ? -37.711 1.812 49.526 1.00 84.69 194 ARG A CA 1
ATOM 1440 C C . ARG A 1 194 ? -37.443 1.497 51.000 1.00 84.69 194 ARG A C 1
ATOM 1442 O O . ARG A 1 194 ? -38.369 1.0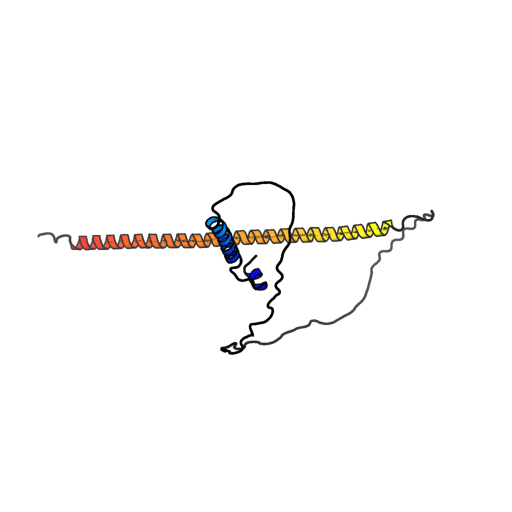88 51.690 1.00 84.69 194 ARG A O 1
ATOM 1449 N N . ARG A 1 195 ? -36.200 1.644 51.464 1.00 77.25 195 ARG A N 1
ATOM 1450 C CA . ARG A 1 195 ? -35.777 1.340 52.841 1.00 77.25 195 ARG A CA 1
ATOM 1451 C C . ARG A 1 195 ? -35.772 2.571 53.756 1.00 77.25 195 ARG A C 1
ATOM 1453 O O . ARG A 1 195 ? -35.593 2.414 54.960 1.00 77.25 195 ARG A O 1
ATOM 1460 N N . ALA A 1 196 ? -35.986 3.769 53.207 1.00 63.06 196 ALA A N 1
ATOM 1461 C CA . ALA A 1 196 ? -36.228 4.976 53.988 1.00 63.06 196 ALA A CA 1
ATOM 1462 C C . ALA A 1 196 ? -37.508 4.787 54.835 1.00 63.06 196 ALA A C 1
ATOM 1464 O O . ALA A 1 196 ? -38.558 4.467 54.270 1.00 63.06 196 ALA A O 1
ATOM 1465 N N . PRO A 1 197 ? -37.438 4.920 56.173 1.00 58.47 197 PRO A N 1
ATOM 1466 C CA . PRO A 1 197 ? -38.562 4.628 57.055 1.00 58.47 197 PRO A CA 1
ATOM 1467 C C . PRO A 1 197 ? -39.714 5.603 56.796 1.00 58.47 197 PRO A C 1
ATOM 1469 O O . PRO A 1 197 ? -39.499 6.809 56.669 1.00 58.47 197 PRO A O 1
ATOM 1472 N N . ALA A 1 198 ? -40.942 5.079 56.732 1.00 59.53 198 ALA A N 1
ATOM 1473 C CA . ALA A 1 198 ? -42.143 5.900 56.811 1.00 59.53 198 ALA A CA 1
ATOM 1474 C C . ALA A 1 198 ? -42.043 6.759 58.080 1.00 59.53 198 ALA A C 1
ATOM 1476 O O . ALA A 1 198 ? -41.894 6.224 59.179 1.00 59.53 198 ALA A O 1
ATOM 1477 N N . ALA A 1 199 ? -42.043 8.081 57.904 1.00 58.50 199 ALA A N 1
ATOM 1478 C CA . ALA A 1 199 ? -41.934 9.034 58.997 1.00 58.50 199 ALA A CA 1
ATOM 1479 C C . ALA A 1 199 ? -43.007 8.744 60.067 1.00 58.50 199 ALA A C 1
ATOM 1481 O O . ALA A 1 199 ? -44.169 8.534 59.697 1.00 58.50 199 ALA A O 1
ATOM 1482 N N . PRO A 1 200 ? -42.656 8.718 61.367 1.00 62.66 200 PRO A N 1
ATOM 1483 C CA . PRO A 1 200 ? -43.658 8.609 62.417 1.00 62.66 200 PRO A CA 1
ATOM 1484 C C . PRO A 1 200 ? -44.504 9.892 62.436 1.00 62.66 200 PRO A C 1
ATOM 1486 O O . PRO A 1 200 ? -43.959 10.995 62.371 1.00 62.66 200 PRO A O 1
ATOM 1489 N N . LYS A 1 201 ? -45.830 9.721 62.455 1.00 47.75 201 LYS A N 1
ATOM 1490 C CA . LYS A 1 201 ? -46.804 10.785 62.730 1.00 47.75 201 LYS A CA 1
ATOM 1491 C C . LYS A 1 201 ? -46.895 11.043 64.225 1.00 47.75 201 LYS A C 1
ATOM 1493 O O . LYS A 1 201 ? -46.766 10.051 64.977 1.00 47.75 201 LYS A O 1
#

Sequence (201 aa):
MGRTERKERCLPANLLREIYEAMSEVVERRMSSGGGGAVFFEASSSGLADVPMQASPLSQLQPRPLEPEATNCSSGSPERKRRRSSLDNQAGGSTPAPGRHGHQQHQGNDDVHADDDDDDAMAGAIGRCAAILSVALESRDAAEERRHREVMAAEERRGRARQARRDASEQCVTGLAAAVSQLAGSMLALAAKRRAPAAPK

Organism: Zizania palustris (NCBI:txid103762)

Secondary structure (DSSP, 8-state):
--HHHHHHTT--TTHHHHHHHHHHHHHHHHHHS----------------------------PPPP------------------------------------------------SSHHHHHHHHHHHHHHHHHHHHHHHHHHHHHHHHHHHHHHHHHHHHHHHHHHHHHHHHHHHHHHHHHHHHHHHHHHHHHHHHSPPPP-

Radius of gyration: 43.1 Å; chains: 1; bounding box: 97×74×122 Å